Protein AF-A0A815HD29-F1 (afdb_monomer)

Sequence (243 aa):
MIIMLKLYSTTEGRDPVNKIIGDSSLENKFDHNPNDVNEQFRIRTHLEYVENIIRNQSPLSLMKLNALNHLNEYWKRGQFPTHNHFQQQRLPRFIDHNGIHCAAGYMILKSPGFEYLPNKINARYEYSFIDQIANSTDNHLNKWMNMYEFNVNELSMIQPTYEFLNRRQSEKRDMSSKEQSQVKNNSLDEKEKLSQSTKVIQPPTISKPDRRQPEERDISSKEQFQVKNNSLDEEEKSSQSTK

Mean predicted aligned error: 16.13 Å

Radius of gyration: 30.01 Å; Cα contacts (8 Å, |Δi|>4): 227; chains: 1; bounding box: 52×96×73 Å

Structure (mmCIF, N/CA/C/O backbone):
data_AF-A0A815HD29-F1
#
_entry.id   AF-A0A815HD29-F1
#
loop_
_atom_site.group_PDB
_atom_site.id
_atom_site.type_symbol
_atom_site.label_atom_id
_atom_site.label_alt_id
_atom_site.label_comp_id
_atom_site.label_asym_id
_atom_site.label_entity_id
_atom_site.label_seq_id
_atom_site.pdbx_PDB_ins_code
_atom_site.Cartn_x
_atom_site.Cartn_y
_atom_site.Cartn_z
_atom_site.occupancy
_atom_site.B_iso_or_equiv
_atom_site.auth_seq_id
_atom_site.auth_comp_id
_atom_site.auth_asym_id
_atom_site.auth_atom_id
_atom_site.pdbx_PDB_model_num
ATOM 1 N N . MET A 1 1 ? 18.339 -26.308 21.489 1.00 41.44 1 MET A N 1
ATOM 2 C CA . MET A 1 1 ? 17.550 -25.725 20.384 1.00 41.44 1 MET A CA 1
ATOM 3 C C . MET A 1 1 ? 18.478 -24.793 19.616 1.00 41.44 1 MET A C 1
ATOM 5 O O . MET A 1 1 ? 18.788 -23.719 20.109 1.00 41.44 1 MET A O 1
ATOM 9 N N . ILE A 1 2 ? 19.066 -25.271 18.517 1.00 32.50 2 ILE A N 1
ATOM 10 C CA . ILE A 1 2 ? 20.094 -24.539 17.763 1.00 32.50 2 ILE A CA 1
ATOM 11 C C . ILE A 1 2 ? 19.378 -23.556 16.836 1.00 32.50 2 ILE A C 1
ATOM 13 O O . ILE A 1 2 ? 18.645 -23.973 15.943 1.00 32.50 2 ILE A O 1
ATOM 17 N N . ILE A 1 3 ? 19.570 -22.259 17.071 1.00 38.38 3 ILE A N 1
ATOM 18 C CA . ILE A 1 3 ? 19.127 -21.201 16.162 1.00 38.38 3 ILE A CA 1
ATOM 19 C C . ILE A 1 3 ? 20.043 -21.268 14.936 1.00 38.38 3 ILE A C 1
ATOM 21 O O . ILE A 1 3 ? 21.196 -20.845 14.981 1.00 38.38 3 ILE A O 1
ATOM 25 N N . MET A 1 4 ? 19.544 -21.863 13.852 1.00 36.88 4 MET A N 1
ATOM 26 C CA . MET A 1 4 ? 20.199 -21.862 12.545 1.00 36.88 4 MET A CA 1
ATOM 27 C C . MET A 1 4 ? 20.102 -20.463 11.933 1.00 36.88 4 MET A C 1
ATOM 29 O O . MET A 1 4 ? 19.166 -20.156 11.196 1.00 36.88 4 MET A O 1
ATOM 33 N N . LEU A 1 5 ? 21.089 -19.616 12.237 1.00 39.44 5 LEU A N 1
ATOM 34 C CA . LEU A 1 5 ? 21.409 -18.430 11.445 1.00 39.44 5 LEU A CA 1
ATOM 35 C C . LEU A 1 5 ? 21.743 -18.881 10.014 1.00 39.44 5 LEU A C 1
ATOM 37 O O . LEU A 1 5 ? 22.891 -19.183 9.693 1.00 39.44 5 LEU A O 1
ATOM 41 N N . LYS A 1 6 ? 20.724 -18.956 9.150 1.00 39.88 6 LYS A N 1
ATOM 42 C CA . LYS A 1 6 ? 20.919 -19.022 7.701 1.00 39.88 6 LYS A CA 1
ATOM 43 C C . LYS A 1 6 ? 21.567 -17.707 7.283 1.00 39.88 6 LYS A C 1
ATOM 45 O O . LYS A 1 6 ? 20.927 -16.660 7.257 1.00 39.88 6 LYS A O 1
ATOM 50 N N . LEU A 1 7 ? 22.863 -17.777 7.004 1.00 33.97 7 LEU A N 1
ATOM 51 C CA . LEU A 1 7 ? 23.590 -16.754 6.271 1.00 33.97 7 LEU A CA 1
ATOM 52 C C . LEU A 1 7 ? 22.927 -16.650 4.894 1.00 33.97 7 LEU A C 1
ATOM 54 O O . LEU A 1 7 ? 23.068 -17.552 4.068 1.00 33.97 7 LEU A O 1
ATOM 58 N N . TYR A 1 8 ? 22.153 -15.590 4.669 1.00 40.50 8 TYR A N 1
ATOM 59 C CA . TYR A 1 8 ? 21.646 -15.279 3.341 1.00 40.50 8 TYR A CA 1
ATOM 60 C C . TYR A 1 8 ? 22.845 -14.911 2.472 1.00 40.50 8 TYR A C 1
ATOM 62 O O . TYR A 1 8 ? 23.438 -13.842 2.607 1.00 40.50 8 TYR A O 1
ATOM 70 N N . SER A 1 9 ? 23.232 -15.845 1.609 1.00 32.22 9 SER A N 1
ATOM 71 C CA . SER A 1 9 ? 24.021 -15.541 0.428 1.00 32.22 9 SER A CA 1
ATOM 72 C C . SER A 1 9 ? 23.274 -14.454 -0.343 1.00 32.22 9 SER A C 1
ATOM 74 O O . SER A 1 9 ? 22.143 -14.662 -0.776 1.00 32.22 9 SER A O 1
ATOM 76 N N . THR A 1 10 ? 23.891 -13.284 -0.494 1.00 39.06 10 THR A N 1
ATOM 77 C CA . THR A 1 10 ? 23.518 -12.310 -1.520 1.00 39.06 10 THR A CA 1
ATOM 78 C C . THR A 1 10 ? 23.849 -12.930 -2.874 1.00 39.06 10 THR A C 1
ATOM 80 O O . THR A 1 10 ? 24.904 -12.674 -3.452 1.00 39.06 10 THR A O 1
ATOM 83 N N . THR A 1 11 ? 22.996 -13.828 -3.353 1.00 40.91 11 THR A N 1
ATOM 84 C CA . THR A 1 11 ? 22.982 -14.203 -4.764 1.00 40.91 11 THR A CA 1
ATOM 85 C C . THR A 1 11 ? 22.630 -12.957 -5.565 1.00 40.91 11 THR A C 1
ATOM 87 O O . THR A 1 11 ? 21.752 -12.213 -5.133 1.00 40.91 11 THR A O 1
ATOM 90 N N . GLU A 1 12 ? 23.290 -12.729 -6.702 1.00 46.84 12 GLU A N 1
ATOM 91 C CA . GLU A 1 12 ? 22.890 -11.741 -7.711 1.00 46.84 12 GLU A CA 1
ATOM 92 C C . GLU A 1 12 ? 21.386 -11.871 -8.010 1.00 46.84 12 GLU A C 1
ATOM 94 O O . GLU A 1 12 ? 20.948 -12.734 -8.770 1.00 46.84 12 GLU A O 1
ATOM 99 N N . GLY A 1 13 ? 20.575 -11.075 -7.322 1.00 59.44 13 GLY A N 1
ATOM 100 C CA . GLY A 1 13 ? 19.151 -11.314 -7.163 1.00 59.44 13 GLY A CA 1
ATOM 101 C C . GLY A 1 13 ? 18.407 -9.997 -7.215 1.00 59.44 13 GLY A C 1
ATOM 102 O O . GLY A 1 13 ? 18.861 -8.988 -6.679 1.00 59.44 13 GLY A O 1
ATOM 103 N N . ARG A 1 14 ? 17.282 -10.007 -7.923 1.00 75.00 14 ARG A N 1
ATOM 104 C CA . ARG A 1 14 ? 16.363 -8.882 -8.048 1.00 75.00 14 ARG A CA 1
ATOM 105 C C . ARG A 1 14 ? 15.981 -8.349 -6.666 1.00 75.00 14 ARG A C 1
ATOM 107 O O . ARG A 1 14 ? 15.657 -9.133 -5.779 1.00 75.00 14 ARG A O 1
ATOM 114 N N . ASP A 1 15 ? 15.987 -7.025 -6.508 1.00 84.88 15 ASP A N 1
ATOM 115 C CA . ASP A 1 15 ? 15.608 -6.367 -5.255 1.00 84.88 15 ASP A CA 1
ATOM 116 C C . ASP A 1 15 ? 14.248 -6.893 -4.733 1.00 84.88 15 ASP A C 1
ATOM 118 O O . ASP A 1 15 ? 13.327 -7.154 -5.531 1.00 84.88 15 ASP A O 1
ATOM 122 N N . PRO A 1 16 ? 14.078 -7.016 -3.405 1.00 89.81 16 PRO A N 1
ATOM 123 C CA . PRO A 1 16 ? 12.858 -7.553 -2.819 1.00 89.81 16 PRO A CA 1
ATOM 124 C C . PRO A 1 16 ? 11.649 -6.639 -3.038 1.00 89.81 16 PRO A C 1
ATOM 126 O O . PRO A 1 16 ? 11.765 -5.410 -3.066 1.00 89.81 16 PRO A O 1
ATOM 129 N N . VAL A 1 17 ? 10.455 -7.236 -3.121 1.00 92.56 17 VAL A N 1
ATOM 130 C CA . VAL A 1 17 ? 9.194 -6.489 -3.282 1.00 92.56 17 VAL A CA 1
ATOM 131 C C . VAL A 1 17 ? 8.855 -5.600 -2.079 1.00 92.56 17 VAL A C 1
ATOM 133 O O . VAL A 1 17 ? 8.160 -4.596 -2.234 1.00 92.56 17 VAL A O 1
ATOM 136 N N . ASN A 1 18 ? 9.348 -5.929 -0.883 1.00 95.00 18 ASN A N 1
ATOM 137 C CA . ASN A 1 18 ? 9.080 -5.191 0.348 1.00 95.00 18 ASN A CA 1
ATOM 138 C C . ASN A 1 18 ? 10.318 -5.105 1.257 1.00 95.00 18 ASN A C 1
ATOM 140 O O . ASN A 1 18 ? 11.097 -6.048 1.359 1.00 95.00 18 ASN A O 1
ATOM 144 N N . LYS A 1 19 ? 10.467 -3.978 1.966 1.00 93.06 19 LYS A N 1
ATOM 145 C CA . LYS A 1 19 ? 11.606 -3.700 2.863 1.00 93.06 19 LYS A CA 1
ATOM 146 C C . LYS A 1 19 ? 11.600 -4.539 4.149 1.00 93.06 19 LYS A C 1
ATOM 148 O O . LYS A 1 19 ? 12.662 -4.773 4.713 1.00 93.06 19 LYS A O 1
ATOM 153 N N . ILE A 1 20 ? 10.426 -4.944 4.639 1.00 93.12 20 ILE A N 1
ATOM 154 C CA . ILE A 1 20 ? 10.267 -5.600 5.946 1.00 93.12 20 ILE A CA 1
ATOM 155 C C . ILE A 1 20 ? 10.351 -7.120 5.819 1.00 93.12 20 ILE A C 1
ATOM 157 O O . ILE A 1 20 ? 11.104 -7.750 6.553 1.00 93.12 20 ILE A O 1
ATOM 161 N N . ILE A 1 21 ? 9.585 -7.707 4.895 1.00 91.81 21 ILE A N 1
ATOM 162 C CA . ILE A 1 21 ? 9.475 -9.170 4.754 1.00 91.81 21 ILE A CA 1
ATOM 163 C C . ILE A 1 21 ? 10.111 -9.719 3.472 1.00 91.81 21 ILE A C 1
ATOM 165 O O . ILE A 1 21 ? 9.978 -10.909 3.180 1.00 91.81 21 ILE A O 1
ATOM 169 N N . GLY A 1 22 ? 10.806 -8.880 2.703 1.00 90.19 22 GLY A N 1
ATOM 170 C CA . GLY A 1 22 ? 11.485 -9.313 1.487 1.00 90.19 22 GLY A CA 1
ATOM 171 C C . GLY A 1 22 ? 10.510 -9.892 0.457 1.00 90.19 22 GLY A C 1
ATOM 172 O O . GLY A 1 22 ? 9.438 -9.332 0.231 1.00 90.19 22 GLY A O 1
ATOM 173 N N . ASP A 1 23 ? 10.874 -11.044 -0.114 1.00 88.88 23 ASP A N 1
ATOM 174 C CA . ASP A 1 23 ? 10.044 -11.863 -1.011 1.00 88.88 23 ASP A CA 1
ATOM 175 C C . ASP A 1 23 ? 9.441 -13.102 -0.315 1.00 88.88 23 ASP A C 1
ATOM 177 O O . ASP A 1 23 ? 8.991 -14.032 -0.985 1.00 88.88 23 ASP A O 1
ATOM 181 N N . SER A 1 24 ? 9.366 -13.113 1.025 1.00 85.62 24 SER A N 1
ATOM 182 C CA . SER A 1 24 ? 8.867 -14.267 1.804 1.00 85.62 24 SER A CA 1
ATOM 183 C C . SER A 1 24 ? 7.502 -14.781 1.323 1.00 85.62 24 SER A C 1
ATOM 185 O O . SER A 1 24 ? 7.178 -15.955 1.481 1.00 85.62 24 SER A O 1
ATOM 187 N N . SER A 1 25 ? 6.672 -13.915 0.739 1.00 83.88 25 SER A N 1
ATOM 188 C CA . SER A 1 25 ? 5.367 -14.283 0.183 1.00 83.88 25 SER A CA 1
ATOM 189 C C . SER A 1 25 ? 5.453 -15.260 -0.998 1.00 83.88 25 SER A C 1
ATOM 191 O O . SER A 1 25 ? 4.585 -16.122 -1.123 1.00 83.88 25 SER A O 1
ATOM 193 N N . LEU A 1 26 ? 6.482 -15.155 -1.845 1.00 82.19 26 LEU A N 1
ATOM 194 C CA . LEU A 1 26 ? 6.705 -16.043 -2.993 1.00 82.19 26 LEU A CA 1
ATOM 195 C C . LEU A 1 26 ? 7.304 -17.376 -2.558 1.00 82.19 26 LEU A C 1
ATOM 197 O O . LEU A 1 26 ? 6.815 -18.425 -2.977 1.00 82.19 26 LEU A O 1
ATOM 201 N N . GLU A 1 27 ? 8.302 -17.323 -1.676 1.00 76.12 27 GLU A N 1
ATOM 202 C CA . GLU A 1 27 ? 8.971 -18.508 -1.132 1.00 76.12 27 GLU A CA 1
ATOM 203 C C . GLU A 1 27 ? 7.968 -19.414 -0.408 1.00 76.12 27 GLU A C 1
ATOM 205 O O . GLU A 1 27 ? 7.897 -20.609 -0.679 1.00 76.12 27 GLU A O 1
ATOM 210 N N . ASN A 1 28 ? 7.113 -18.835 0.441 1.00 74.69 28 ASN A N 1
ATOM 211 C CA . ASN A 1 28 ? 6.143 -19.609 1.215 1.00 74.69 28 ASN A CA 1
ATOM 212 C C . ASN A 1 28 ? 4.962 -20.143 0.387 1.00 74.69 28 ASN A C 1
ATOM 214 O O . ASN A 1 28 ? 4.362 -21.141 0.782 1.00 74.69 28 ASN A O 1
ATOM 218 N N . LYS A 1 29 ? 4.577 -19.483 -0.718 1.00 73.00 29 LYS A N 1
ATOM 219 C CA . LYS A 1 29 ? 3.395 -19.887 -1.507 1.00 73.00 29 LYS A CA 1
ATOM 220 C C . LYS A 1 29 ? 3.710 -20.789 -2.695 1.00 73.00 29 LYS A C 1
ATOM 222 O O . LYS A 1 29 ? 2.869 -21.616 -3.037 1.00 73.00 29 LYS A O 1
ATOM 227 N N . PHE A 1 30 ? 4.849 -20.602 -3.357 1.00 69.50 30 PHE A N 1
ATOM 228 C CA . PHE A 1 30 ? 5.085 -21.215 -4.666 1.00 69.50 30 PHE A CA 1
ATOM 229 C C . PHE A 1 30 ? 6.442 -21.906 -4.818 1.00 69.50 30 PHE A C 1
ATOM 231 O O . PHE A 1 30 ? 6.651 -22.528 -5.854 1.00 69.50 30 PHE A O 1
ATOM 238 N N . ASP A 1 31 ? 7.355 -21.793 -3.843 1.00 69.19 31 ASP A N 1
ATOM 239 C CA . ASP A 1 31 ? 8.753 -22.250 -3.979 1.00 69.19 31 ASP A CA 1
ATOM 240 C C . ASP A 1 31 ? 9.413 -21.745 -5.287 1.00 69.19 31 ASP A C 1
ATOM 242 O O . ASP A 1 31 ? 10.266 -22.385 -5.896 1.00 69.19 31 ASP A O 1
ATOM 246 N N . HIS A 1 32 ? 8.955 -20.586 -5.777 1.00 67.75 32 HIS A N 1
ATOM 247 C CA . HIS A 1 32 ? 9.443 -19.966 -7.003 1.00 67.75 32 HIS A CA 1
ATOM 248 C C . HIS A 1 32 ? 10.551 -18.968 -6.684 1.00 67.75 32 HIS A C 1
ATOM 250 O O . HIS A 1 32 ? 10.445 -18.185 -5.738 1.00 67.75 32 HIS A O 1
ATOM 256 N N . ASN A 1 33 ? 11.563 -18.913 -7.551 1.00 71.06 33 ASN A N 1
ATOM 257 C CA . ASN A 1 33 ? 12.555 -17.849 -7.514 1.00 71.06 33 ASN A CA 1
ATOM 258 C C . ASN A 1 33 ? 11.901 -16.512 -7.945 1.00 71.06 33 ASN A C 1
ATOM 260 O O . ASN A 1 33 ? 11.275 -16.459 -9.009 1.00 71.06 33 ASN A O 1
ATOM 264 N N . PRO A 1 34 ? 12.052 -15.408 -7.186 1.00 70.56 34 PRO A N 1
ATOM 265 C CA . PRO A 1 34 ? 11.523 -14.087 -7.559 1.00 70.56 34 PRO A CA 1
ATOM 266 C C . PRO A 1 34 ? 11.984 -13.563 -8.932 1.00 70.56 34 PRO A C 1
ATOM 268 O O . PRO A 1 34 ? 11.335 -12.687 -9.517 1.00 70.56 34 PRO A O 1
ATOM 271 N N . ASN A 1 35 ? 13.090 -14.093 -9.462 1.00 71.69 35 ASN A N 1
ATOM 272 C CA . ASN A 1 35 ? 13.600 -13.770 -10.794 1.00 71.69 35 ASN A CA 1
ATOM 273 C C . ASN A 1 35 ? 12.773 -14.389 -11.936 1.00 71.69 35 ASN A C 1
ATOM 275 O O . ASN A 1 35 ? 12.792 -13.854 -13.044 1.00 71.69 35 ASN A O 1
ATOM 279 N N . ASP A 1 36 ? 12.017 -15.456 -11.666 1.00 77.88 36 ASP A N 1
ATOM 280 C CA . ASP A 1 36 ? 11.302 -16.239 -12.686 1.00 77.88 36 ASP A CA 1
ATOM 281 C C . ASP A 1 36 ? 9.855 -15.768 -12.900 1.00 77.88 36 ASP A C 1
ATOM 283 O O . ASP A 1 36 ? 9.140 -16.266 -13.770 1.00 77.88 36 ASP A O 1
ATOM 287 N N . VAL A 1 37 ? 9.397 -14.795 -12.109 1.00 82.81 37 VAL A N 1
ATOM 288 C CA . VAL A 1 37 ? 8.022 -14.287 -12.143 1.00 82.81 37 VAL A CA 1
ATOM 289 C C . VAL A 1 37 ? 7.968 -12.805 -12.504 1.00 82.81 37 VAL A C 1
ATOM 291 O O . VAL A 1 37 ? 8.815 -11.995 -12.116 1.00 82.81 37 VAL A O 1
ATOM 294 N N . ASN A 1 38 ? 6.928 -12.414 -13.243 1.00 87.25 38 ASN A N 1
ATOM 295 C CA . ASN A 1 38 ? 6.741 -11.012 -13.603 1.00 87.25 38 ASN A CA 1
ATOM 296 C C . ASN A 1 38 ? 6.395 -10.145 -12.376 1.00 87.25 38 ASN A C 1
ATOM 298 O O . ASN A 1 38 ? 5.914 -10.618 -11.346 1.00 87.25 38 ASN A O 1
ATOM 302 N N . GLU A 1 39 ? 6.640 -8.844 -12.502 1.00 86.31 39 GLU A N 1
ATOM 303 C CA . GLU A 1 39 ? 6.478 -7.873 -11.417 1.00 86.31 39 GLU A CA 1
ATOM 304 C C . GLU A 1 39 ? 5.053 -7.800 -10.854 1.00 86.31 39 GLU A C 1
ATOM 306 O O . GLU A 1 39 ? 4.854 -7.737 -9.642 1.00 86.31 39 GLU A O 1
ATOM 311 N N . GLN A 1 40 ? 4.057 -7.844 -11.739 1.00 91.31 40 GLN A N 1
ATOM 312 C CA . GLN A 1 40 ? 2.647 -7.795 -11.361 1.00 91.31 40 GLN A CA 1
ATOM 313 C C . GLN A 1 40 ? 2.267 -8.985 -10.477 1.00 91.31 40 GLN A C 1
ATOM 315 O O . GLN A 1 40 ? 1.552 -8.824 -9.487 1.00 91.31 40 GLN A O 1
ATOM 320 N N . PHE A 1 41 ? 2.777 -10.172 -10.809 1.00 91.19 41 PHE A N 1
ATOM 321 C CA . PHE A 1 41 ? 2.578 -11.373 -10.012 1.00 91.19 41 PHE A CA 1
ATOM 322 C C . PHE A 1 41 ? 3.219 -11.226 -8.631 1.00 91.19 41 PHE A C 1
ATOM 324 O O . PHE A 1 41 ? 2.528 -11.421 -7.636 1.00 91.19 41 PHE A O 1
ATOM 331 N N . ARG A 1 42 ? 4.482 -10.777 -8.551 1.00 92.12 42 ARG A N 1
ATOM 332 C CA . ARG A 1 42 ? 5.180 -10.568 -7.265 1.00 92.12 42 ARG A CA 1
ATOM 333 C C . ARG A 1 42 ? 4.408 -9.645 -6.329 1.00 92.12 42 ARG A C 1
ATOM 335 O O . ARG A 1 42 ? 4.148 -10.010 -5.186 1.00 92.12 42 ARG A O 1
ATOM 342 N N . ILE A 1 43 ? 4.007 -8.469 -6.818 1.00 95.12 43 ILE A N 1
ATOM 343 C CA . ILE A 1 43 ? 3.289 -7.480 -6.002 1.00 95.12 43 ILE A CA 1
ATOM 344 C C . ILE A 1 43 ? 1.928 -8.028 -5.567 1.00 95.12 43 ILE A C 1
ATOM 346 O O . ILE A 1 43 ? 1.567 -7.905 -4.397 1.00 95.12 43 ILE A O 1
ATOM 350 N N . ARG A 1 44 ? 1.175 -8.665 -6.475 1.00 96.62 44 ARG A N 1
ATOM 351 C CA . ARG A 1 44 ? -0.126 -9.257 -6.136 1.00 96.62 44 ARG A CA 1
ATOM 352 C C . ARG A 1 44 ? 0.018 -10.331 -5.056 1.00 96.62 44 ARG A C 1
ATOM 354 O O . ARG A 1 44 ? -0.692 -10.267 -4.056 1.00 96.62 44 ARG A O 1
ATOM 361 N N . THR A 1 45 ? 0.932 -11.283 -5.246 1.00 95.19 45 THR A N 1
ATOM 362 C CA . THR A 1 45 ? 1.184 -12.374 -4.295 1.00 95.19 45 THR A CA 1
ATOM 363 C C . THR A 1 45 ? 1.595 -11.837 -2.929 1.00 95.19 45 THR A C 1
ATOM 365 O O . THR A 1 45 ? 1.098 -12.314 -1.907 1.00 95.19 45 THR A O 1
ATOM 368 N N . HIS A 1 46 ? 2.452 -10.814 -2.912 1.00 96.31 46 HIS A N 1
ATOM 369 C CA . HIS A 1 46 ? 2.872 -10.134 -1.692 1.00 96.31 46 HIS A CA 1
ATOM 370 C C . HIS A 1 46 ? 1.706 -9.498 -0.940 1.00 96.31 46 HIS A C 1
ATOM 372 O O . HIS A 1 46 ? 1.519 -9.767 0.244 1.00 96.31 46 HIS A O 1
ATOM 378 N N . LEU A 1 47 ? 0.894 -8.688 -1.619 1.00 98.44 47 LEU A N 1
ATOM 379 C CA . LEU A 1 47 ? -0.215 -7.978 -0.981 1.00 98.44 47 LEU A CA 1
ATOM 380 C C . LEU A 1 47 ? -1.292 -8.930 -0.457 1.00 98.44 47 LEU A C 1
ATOM 382 O O . LEU A 1 47 ? -1.786 -8.732 0.649 1.00 98.44 47 LEU A O 1
ATOM 386 N N . GLU A 1 48 ? -1.609 -9.982 -1.210 1.00 98.06 48 GLU A N 1
ATOM 387 C CA . GLU A 1 48 ? -2.519 -11.038 -0.761 1.00 98.06 48 GLU A CA 1
ATOM 388 C C . GLU A 1 48 ? -1.974 -11.752 0.491 1.00 98.06 48 GLU A C 1
ATOM 390 O O . GLU A 1 48 ? -2.710 -12.025 1.438 1.00 98.06 48 GLU A O 1
ATOM 395 N N . TYR A 1 49 ? -0.671 -12.051 0.516 1.00 97.06 49 TYR A N 1
ATOM 396 C CA . TYR A 1 49 ? -0.022 -12.694 1.659 1.00 97.06 49 TYR A CA 1
ATOM 397 C C . TYR A 1 49 ? -0.063 -11.813 2.917 1.00 97.06 49 TYR A C 1
ATOM 399 O O . TYR A 1 49 ? -0.465 -12.282 3.982 1.00 97.06 49 TYR A O 1
ATOM 407 N N . VAL A 1 50 ? 0.294 -10.532 2.792 1.00 97.88 50 VAL A N 1
ATOM 408 C CA . VAL A 1 50 ? 0.259 -9.577 3.910 1.00 97.88 50 VAL A CA 1
ATOM 409 C C . VAL A 1 50 ? -1.169 -9.338 4.400 1.00 97.88 50 VAL A C 1
ATOM 411 O O . VAL A 1 50 ? -1.394 -9.316 5.609 1.00 97.88 50 VAL A O 1
ATOM 414 N N . GLU A 1 51 ? -2.148 -9.216 3.497 1.00 98.44 51 GLU A N 1
ATOM 415 C CA . GLU A 1 51 ? -3.562 -9.124 3.878 1.00 98.44 51 GLU A CA 1
ATOM 416 C C . GLU A 1 51 ? -3.969 -10.323 4.744 1.00 98.44 51 GLU A C 1
ATOM 418 O O . GLU A 1 51 ? -4.577 -10.137 5.798 1.00 98.44 51 GLU A O 1
ATOM 423 N N . ASN A 1 52 ? -3.604 -11.544 4.339 1.00 97.12 52 ASN A N 1
ATOM 424 C CA . ASN A 1 52 ? -3.928 -12.750 5.095 1.00 97.12 52 ASN A CA 1
ATOM 425 C C . ASN A 1 52 ? -3.258 -12.771 6.479 1.00 97.12 52 ASN A C 1
ATOM 427 O O . ASN A 1 52 ? -3.898 -13.158 7.454 1.00 97.12 52 ASN A O 1
ATOM 431 N N . ILE A 1 53 ? -2.002 -12.323 6.600 1.00 96.31 53 ILE A N 1
ATOM 432 C CA . ILE A 1 53 ? -1.341 -12.191 7.911 1.00 96.31 53 ILE A CA 1
ATOM 433 C C . ILE A 1 53 ? -2.173 -11.304 8.838 1.00 96.31 53 ILE A C 1
ATOM 435 O O . ILE A 1 53 ? -2.469 -11.707 9.959 1.00 96.31 53 ILE A O 1
ATOM 439 N N . ILE A 1 54 ? -2.573 -10.121 8.366 1.00 97.62 54 ILE A N 1
ATOM 440 C CA . ILE A 1 54 ? -3.282 -9.142 9.198 1.00 97.62 54 ILE A CA 1
ATOM 441 C C . ILE A 1 54 ? -4.701 -9.631 9.511 1.00 97.62 54 ILE A C 1
ATOM 443 O O . ILE A 1 54 ? -5.146 -9.523 10.648 1.00 97.62 54 ILE A O 1
ATOM 447 N N . ARG A 1 55 ? -5.407 -10.238 8.545 1.00 97.50 55 ARG A N 1
ATOM 448 C CA . ARG A 1 55 ? -6.754 -10.797 8.766 1.00 97.50 55 ARG A CA 1
ATOM 449 C C . ARG A 1 55 ? -6.799 -11.877 9.845 1.00 97.50 55 ARG A C 1
ATOM 451 O O . ARG A 1 55 ? -7.809 -12.004 10.530 1.00 97.50 55 ARG A O 1
ATOM 458 N N . ASN A 1 56 ? -5.711 -12.624 10.010 1.00 96.25 56 ASN A N 1
ATOM 459 C CA . ASN A 1 56 ? -5.608 -13.677 11.018 1.00 96.25 56 ASN A CA 1
ATOM 460 C C . ASN A 1 56 ? -5.224 -13.156 12.417 1.00 96.25 56 ASN A C 1
ATOM 462 O O . ASN A 1 56 ? -5.216 -13.929 13.373 1.00 96.25 56 ASN A O 1
ATOM 466 N N . GLN A 1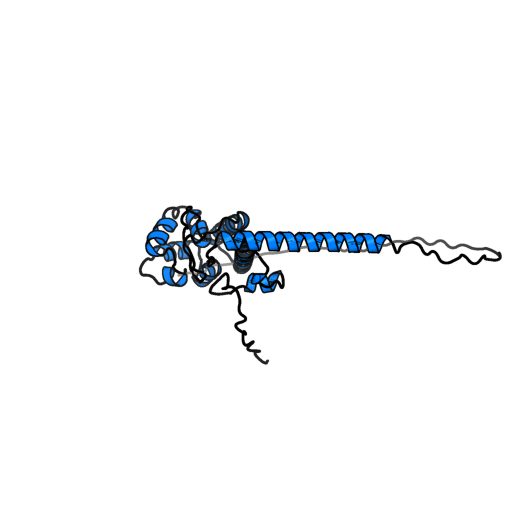 57 ? -4.955 -11.856 12.576 1.00 92.12 57 GLN A N 1
ATOM 467 C CA . GLN A 1 57 ? -4.723 -11.221 13.875 1.00 92.12 57 GLN A CA 1
ATOM 468 C C . GLN A 1 57 ? -6.065 -10.809 14.493 1.00 92.12 57 GLN A C 1
ATOM 470 O O . GLN A 1 57 ? -6.491 -9.665 14.390 1.00 92.12 57 GLN A O 1
ATOM 475 N N . SER A 1 58 ? -6.778 -11.762 15.095 1.00 81.94 58 SER A N 1
ATOM 476 C CA . SER A 1 58 ? -8.049 -11.477 15.773 1.00 81.94 58 SER A CA 1
ATOM 477 C C . SER A 1 58 ? -7.851 -10.944 17.201 1.00 81.94 58 SER A C 1
ATOM 479 O O . SER A 1 58 ? -6.934 -11.398 17.888 1.00 81.94 58 SER A O 1
ATOM 481 N N . PRO A 1 59 ? -8.749 -10.064 17.691 1.00 90.31 59 PRO A N 1
ATOM 482 C CA . PRO A 1 59 ? -9.875 -9.454 16.973 1.00 90.31 59 PRO A CA 1
ATOM 483 C C . PRO A 1 59 ? -9.463 -8.232 16.124 1.00 90.31 59 PRO A C 1
ATOM 485 O O . PRO A 1 59 ? -8.547 -7.498 16.483 1.00 90.31 59 PRO A O 1
ATOM 488 N N . LEU A 1 60 ? -10.193 -7.981 15.029 1.00 95.69 60 LEU A N 1
ATOM 489 C CA . LEU A 1 60 ? -10.051 -6.785 14.185 1.00 95.69 60 LEU A CA 1
ATOM 490 C C . LEU A 1 60 ? -11.277 -5.882 14.327 1.00 95.69 60 LEU A C 1
ATOM 492 O O . LEU A 1 60 ? -12.406 -6.376 14.348 1.00 95.69 60 LEU A O 1
ATOM 496 N N . SER A 1 61 ? -11.080 -4.563 14.355 1.00 97.00 61 SER A N 1
ATOM 497 C CA . SER A 1 61 ? -12.199 -3.622 14.290 1.00 97.00 61 SER A CA 1
ATOM 498 C C . SER A 1 61 ? -12.839 -3.560 12.908 1.00 97.00 61 SER A C 1
ATOM 500 O O . SER A 1 61 ? -12.242 -3.903 11.883 1.00 97.00 61 SER A O 1
ATOM 502 N N . LEU A 1 62 ? -14.067 -3.039 12.877 1.00 97.31 62 LEU A N 1
ATOM 503 C CA . LEU A 1 62 ? -14.811 -2.807 11.643 1.00 97.31 62 LEU A CA 1
ATOM 504 C C . LEU A 1 62 ? -14.064 -1.868 10.682 1.00 97.31 62 LEU A C 1
ATOM 506 O O . LEU A 1 62 ? -14.050 -2.113 9.478 1.00 97.31 62 LEU A O 1
ATOM 510 N N . MET A 1 63 ? -13.413 -0.821 11.202 1.00 98.00 63 MET A N 1
ATOM 511 C CA . MET A 1 63 ? -12.656 0.126 10.375 1.00 98.00 63 MET A CA 1
ATOM 512 C C . MET A 1 63 ? -11.474 -0.562 9.695 1.00 98.00 63 MET A C 1
ATOM 514 O O . MET A 1 63 ? -11.317 -0.464 8.475 1.00 98.00 63 MET A O 1
ATOM 518 N N . LYS A 1 64 ? -10.693 -1.333 10.458 1.00 98.38 64 LYS A N 1
ATOM 519 C CA . LYS A 1 64 ? -9.570 -2.099 9.917 1.00 98.38 64 LYS A CA 1
ATOM 520 C C . LYS A 1 64 ? -10.026 -3.130 8.890 1.00 98.38 64 LYS A C 1
ATOM 522 O O . LYS A 1 64 ? -9.433 -3.238 7.818 1.00 98.38 64 LYS A O 1
ATOM 527 N N . LEU A 1 65 ? -11.122 -3.839 9.172 1.00 98.25 65 LEU A N 1
ATOM 528 C CA . LEU A 1 65 ? -11.708 -4.810 8.250 1.00 98.25 65 LEU A CA 1
ATOM 529 C C . LEU A 1 65 ? -12.137 -4.161 6.924 1.00 98.25 65 LEU A C 1
ATOM 531 O O . LEU A 1 65 ? -11.857 -4.709 5.858 1.00 98.25 65 LEU A O 1
ATOM 535 N N . ASN A 1 66 ? -12.756 -2.979 6.977 1.00 98.25 66 ASN A N 1
ATOM 536 C CA . ASN A 1 66 ? -13.150 -2.228 5.785 1.00 98.25 66 ASN A CA 1
ATOM 537 C C . ASN A 1 66 ? -11.937 -1.804 4.947 1.00 98.25 66 ASN A C 1
ATOM 539 O O . ASN A 1 66 ? -11.923 -2.012 3.734 1.00 98.25 66 ASN A O 1
ATOM 543 N N . ALA A 1 67 ? -10.881 -1.290 5.580 1.00 98.62 67 ALA A N 1
ATOM 544 C CA . ALA A 1 67 ? -9.644 -0.963 4.873 1.00 98.62 67 ALA A CA 1
ATOM 545 C C . ALA A 1 67 ? -8.990 -2.201 4.235 1.00 98.62 67 ALA A C 1
ATOM 547 O O . ALA A 1 67 ? -8.553 -2.140 3.086 1.00 98.62 67 ALA A O 1
ATOM 548 N N . LEU A 1 68 ? -8.989 -3.349 4.922 1.00 98.69 68 LEU A N 1
ATOM 549 C CA . LEU A 1 68 ? -8.503 -4.611 4.354 1.00 98.69 68 LEU A CA 1
ATOM 550 C C . LEU A 1 68 ? -9.367 -5.096 3.180 1.00 98.69 68 LEU A C 1
ATOM 552 O O . LEU A 1 68 ? -8.841 -5.709 2.255 1.00 98.69 68 LEU A O 1
ATOM 556 N N . ASN A 1 69 ? -10.670 -4.798 3.152 1.00 98.75 69 ASN A N 1
ATOM 557 C CA . ASN A 1 69 ? -11.508 -5.072 1.979 1.00 98.75 69 ASN A CA 1
ATOM 558 C C . ASN A 1 69 ? -11.091 -4.206 0.780 1.00 98.75 69 ASN A C 1
ATOM 560 O O . ASN A 1 69 ? -10.998 -4.711 -0.336 1.00 98.75 69 ASN A O 1
ATOM 564 N N . HIS A 1 70 ? -10.736 -2.938 1.000 1.00 98.75 70 HIS A N 1
ATOM 565 C CA . HIS A 1 70 ? -10.161 -2.105 -0.061 1.00 98.75 70 HIS A CA 1
ATOM 566 C C . HIS A 1 70 ? -8.786 -2.605 -0.519 1.00 98.75 70 HIS A C 1
ATOM 568 O O . HIS A 1 70 ? -8.490 -2.556 -1.714 1.00 98.75 70 HIS A O 1
ATOM 574 N N . LEU A 1 71 ? -7.961 -3.135 0.391 1.00 98.81 71 LEU A N 1
ATOM 575 C CA . LEU A 1 71 ? -6.712 -3.805 0.022 1.00 98.81 71 LEU A CA 1
ATOM 576 C C . LEU A 1 71 ? -6.975 -5.035 -0.860 1.00 98.81 71 LEU A C 1
ATOM 578 O O . LEU A 1 71 ? -6.303 -5.204 -1.878 1.00 98.81 71 LEU A O 1
ATOM 582 N N . ASN A 1 72 ? -7.984 -5.838 -0.507 1.00 98.81 72 ASN A N 1
ATOM 583 C CA . ASN A 1 72 ? -8.425 -6.998 -1.279 1.00 98.81 72 ASN A CA 1
ATOM 584 C C . ASN A 1 72 ? -8.787 -6.628 -2.720 1.00 98.81 72 ASN A C 1
ATOM 586 O O . ASN A 1 72 ? -8.287 -7.216 -3.680 1.00 98.81 72 ASN A O 1
ATOM 590 N N . GLU A 1 73 ? -9.634 -5.611 -2.873 1.00 98.69 73 GLU A N 1
ATOM 591 C CA . GLU A 1 73 ? -10.009 -5.068 -4.177 1.00 98.69 73 GLU A CA 1
ATOM 592 C C . GLU A 1 73 ? -8.787 -4.571 -4.953 1.00 98.69 73 GLU A C 1
ATOM 594 O O . GLU A 1 73 ? -8.651 -4.850 -6.144 1.00 98.69 73 GLU A O 1
ATOM 599 N N . TYR A 1 74 ? -7.885 -3.848 -4.287 1.00 98.75 74 TYR A N 1
ATOM 600 C CA . TYR A 1 74 ? -6.707 -3.251 -4.906 1.00 98.75 74 TYR A CA 1
ATOM 601 C C . TYR A 1 74 ? -5.801 -4.296 -5.563 1.00 98.75 74 TYR A C 1
ATOM 603 O O . T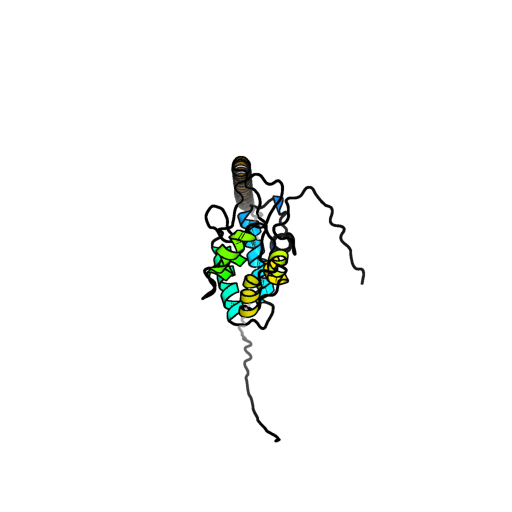YR A 1 74 ? -5.532 -4.214 -6.767 1.00 98.75 74 TYR A O 1
ATOM 611 N N . TRP A 1 75 ? -5.364 -5.319 -4.819 1.00 98.44 75 TRP A N 1
ATOM 612 C CA . TRP A 1 75 ? -4.484 -6.330 -5.409 1.00 98.44 75 TRP A CA 1
ATOM 613 C C . TRP A 1 75 ? -5.228 -7.234 -6.394 1.00 98.44 75 TRP A C 1
ATOM 615 O O . TRP A 1 75 ? -4.617 -7.719 -7.347 1.00 98.44 75 TRP A O 1
ATOM 625 N N . LYS A 1 76 ? -6.550 -7.415 -6.259 1.00 98.25 76 LYS A N 1
ATOM 626 C CA . LYS A 1 76 ? -7.369 -8.100 -7.275 1.00 98.25 76 LYS A CA 1
ATOM 627 C C . LYS A 1 76 ? -7.482 -7.311 -8.572 1.00 98.25 76 LYS A C 1
ATOM 629 O O . LYS A 1 76 ? -7.527 -7.938 -9.626 1.00 98.25 76 LYS A O 1
ATOM 634 N N . ARG A 1 77 ? -7.459 -5.977 -8.536 1.00 97.69 77 ARG A N 1
ATOM 635 C CA . ARG A 1 77 ? -7.426 -5.138 -9.746 1.00 97.69 77 ARG A CA 1
ATOM 636 C C . ARG A 1 77 ? -6.073 -5.181 -10.454 1.00 97.69 77 ARG A C 1
ATOM 638 O O . ARG A 1 77 ? -6.046 -5.107 -11.677 1.00 97.69 77 ARG A O 1
ATOM 645 N N . GLY A 1 78 ? -4.970 -5.338 -9.717 1.00 95.88 78 GLY A N 1
ATOM 646 C CA . GLY A 1 78 ? -3.629 -5.481 -10.302 1.00 95.88 78 GLY A CA 1
ATOM 647 C C . GLY A 1 78 ? -3.136 -4.227 -11.031 1.00 95.88 78 GLY A C 1
ATOM 648 O O . GLY A 1 78 ? -2.465 -4.327 -12.051 1.00 95.88 78 GLY A O 1
ATOM 649 N N . GLN A 1 79 ? -3.529 -3.045 -10.552 1.00 95.81 79 GLN A N 1
ATOM 650 C CA . GLN A 1 79 ? -3.052 -1.759 -11.061 1.00 95.81 79 GLN A CA 1
ATOM 651 C C . GLN A 1 79 ? -2.133 -1.157 -10.004 1.00 95.81 79 GLN A C 1
ATOM 653 O O . GLN A 1 79 ? -2.604 -0.685 -8.972 1.00 95.81 79 GLN A O 1
ATOM 658 N N . PHE A 1 80 ? -0.827 -1.228 -10.249 1.00 96.56 80 PHE A N 1
ATOM 659 C CA . PHE A 1 80 ? 0.201 -0.833 -9.291 1.00 96.56 80 PHE A CA 1
ATOM 660 C C . PHE A 1 80 ? 1.040 0.334 -9.826 1.00 96.56 80 PHE A C 1
ATOM 662 O O . PHE A 1 80 ? 1.223 0.420 -11.045 1.00 96.56 80 PHE A O 1
ATOM 669 N N . PRO A 1 81 ? 1.560 1.206 -8.941 1.00 95.44 81 PRO A N 1
ATOM 670 C CA . PRO A 1 81 ? 2.471 2.277 -9.315 1.00 95.44 81 PRO A CA 1
ATOM 671 C C . PRO A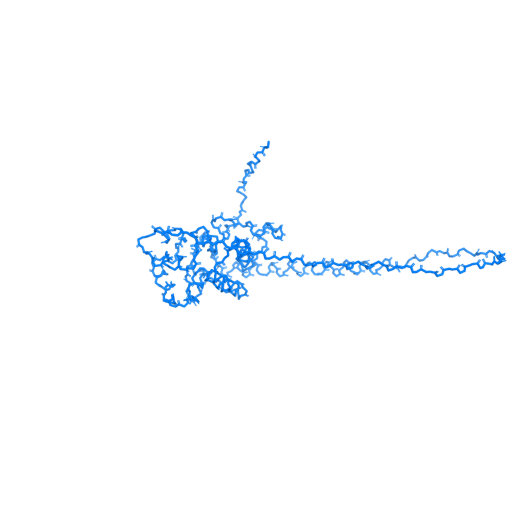 1 81 ? 3.657 1.801 -10.151 1.00 95.44 81 PRO A C 1
ATOM 673 O O . PRO A 1 81 ? 4.204 0.717 -9.945 1.00 95.44 81 PRO A O 1
ATOM 676 N N . THR A 1 82 ? 4.097 2.664 -11.061 1.00 91.62 82 THR A N 1
ATOM 677 C CA . THR A 1 82 ? 5.278 2.435 -11.900 1.00 91.62 82 THR A CA 1
ATOM 678 C C . THR A 1 82 ? 6.257 3.601 -11.817 1.00 91.62 82 THR A C 1
ATOM 680 O O . THR A 1 82 ? 5.866 4.746 -11.578 1.00 91.62 82 THR A O 1
ATOM 683 N N . HIS A 1 83 ? 7.545 3.341 -12.050 1.00 89.44 83 HIS A N 1
ATOM 684 C CA . HIS A 1 83 ? 8.563 4.387 -12.203 1.00 89.44 83 HIS A CA 1
ATOM 685 C C . HIS A 1 83 ? 8.779 4.721 -13.681 1.00 89.44 83 HIS A C 1
ATOM 687 O O . HIS A 1 83 ? 8.868 3.828 -14.519 1.00 89.44 83 HIS A O 1
ATOM 693 N N . ASN A 1 84 ? 8.876 6.013 -14.006 1.00 80.38 84 ASN A N 1
ATOM 694 C CA . ASN A 1 84 ? 9.085 6.518 -15.371 1.00 80.38 84 ASN A CA 1
ATOM 695 C C . ASN A 1 84 ? 10.530 6.966 -15.653 1.00 80.38 84 ASN A C 1
ATOM 697 O O . ASN A 1 84 ? 10.847 7.292 -16.794 1.00 80.38 84 ASN A O 1
ATOM 701 N N . HIS A 1 85 ? 11.410 6.943 -14.649 1.00 72.94 85 HIS A N 1
ATOM 702 C CA . HIS A 1 85 ? 12.825 7.294 -14.778 1.00 72.94 85 HIS A CA 1
ATOM 703 C C . HIS A 1 85 ? 13.702 6.125 -14.352 1.00 72.94 85 HIS A C 1
ATOM 705 O O . HIS A 1 85 ? 13.362 5.420 -13.402 1.00 72.94 85 HIS A O 1
ATOM 711 N N . PHE A 1 86 ? 14.828 5.939 -15.047 1.00 62.72 86 PHE A N 1
ATOM 712 C CA . PHE A 1 86 ? 15.754 4.851 -14.759 1.00 62.72 86 PHE A CA 1
ATOM 713 C C . PHE A 1 86 ? 16.291 4.986 -13.335 1.00 62.72 86 PHE A C 1
ATOM 715 O O . PHE A 1 86 ? 17.080 5.880 -13.034 1.00 62.72 86 PHE A O 1
ATOM 722 N N . GLN A 1 87 ? 15.859 4.074 -12.475 1.00 66.81 87 GLN A N 1
ATOM 723 C CA . GLN A 1 87 ? 16.426 3.861 -11.157 1.00 66.81 87 GLN A CA 1
ATOM 724 C C . GLN A 1 87 ? 17.009 2.455 -11.141 1.00 66.81 87 GLN A C 1
ATOM 726 O O . GLN A 1 87 ? 16.365 1.503 -11.578 1.00 66.81 87 GLN A O 1
ATOM 731 N N . GLN A 1 88 ? 18.249 2.340 -10.670 1.00 69.19 88 GLN A N 1
ATOM 732 C CA . GLN A 1 88 ? 18.933 1.049 -10.550 1.00 69.19 88 GLN A CA 1
ATOM 733 C C . GLN A 1 88 ? 18.352 0.178 -9.428 1.00 69.19 88 GLN A C 1
ATOM 735 O O . GLN A 1 88 ? 18.719 -0.984 -9.330 1.00 69.19 88 GLN A O 1
ATOM 740 N N . GLN A 1 89 ? 17.475 0.742 -8.594 1.00 79.56 89 GLN A N 1
ATOM 741 C CA . GLN A 1 89 ? 16.962 0.128 -7.375 1.00 79.56 89 GLN A CA 1
ATOM 742 C C . GLN A 1 89 ? 15.440 0.237 -7.321 1.00 79.56 89 GLN A C 1
ATOM 744 O O . GLN A 1 89 ? 14.852 1.161 -7.896 1.00 79.56 89 GLN A O 1
ATOM 749 N N . ARG A 1 90 ? 14.805 -0.675 -6.584 1.00 89.25 90 ARG A N 1
ATOM 750 C CA . ARG A 1 90 ? 13.382 -0.568 -6.249 1.00 89.25 90 ARG A CA 1
ATOM 751 C C . ARG A 1 90 ? 13.137 0.520 -5.214 1.00 89.25 90 ARG A C 1
ATOM 753 O O . ARG A 1 90 ? 13.675 0.461 -4.113 1.00 89.25 90 ARG A O 1
ATOM 760 N N . LEU A 1 91 ? 12.235 1.451 -5.515 1.00 92.06 91 LEU A N 1
ATOM 761 C CA . LEU A 1 91 ? 11.788 2.470 -4.560 1.00 92.06 91 LEU A CA 1
ATOM 762 C C . LEU A 1 91 ? 10.279 2.389 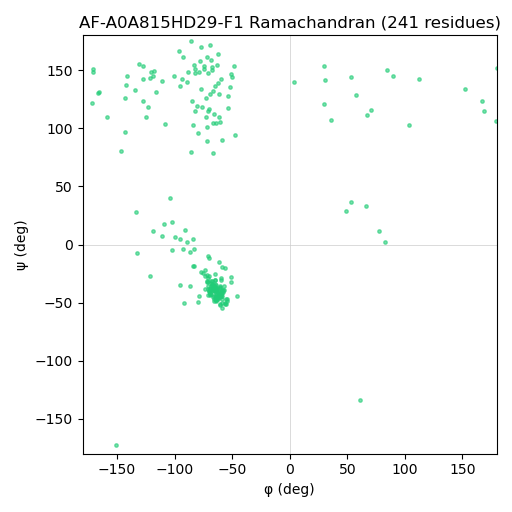-4.324 1.00 92.06 91 LEU A C 1
ATOM 764 O O . LEU A 1 91 ? 9.536 2.027 -5.248 1.00 92.06 91 LEU A O 1
ATOM 768 N N . PRO A 1 92 ? 9.795 2.736 -3.116 1.00 95.56 92 PRO A N 1
ATOM 769 C CA . PRO A 1 92 ? 8.374 2.958 -2.919 1.00 95.56 92 PRO A CA 1
ATOM 770 C C . PRO A 1 92 ? 7.929 4.146 -3.776 1.00 95.56 92 PRO A C 1
ATOM 772 O O . PRO A 1 92 ? 8.714 5.031 -4.113 1.00 95.56 92 PRO A O 1
ATOM 775 N N . ARG A 1 93 ? 6.649 4.160 -4.134 1.00 95.69 93 ARG A N 1
ATOM 776 C CA . ARG A 1 93 ? 6.012 5.297 -4.795 1.00 95.69 93 ARG A CA 1
ATOM 777 C C . ARG A 1 93 ? 4.592 5.427 -4.283 1.00 95.69 93 ARG A C 1
ATOM 779 O O . ARG A 1 93 ? 3.872 4.433 -4.306 1.00 95.69 93 ARG A O 1
ATOM 786 N N . PHE A 1 94 ? 4.206 6.596 -3.784 1.00 97.06 94 PHE A N 1
ATOM 787 C CA . PHE A 1 94 ? 2.912 6.791 -3.136 1.00 97.06 94 PHE A CA 1
ATOM 788 C C . PHE A 1 94 ? 1.777 6.957 -4.156 1.00 97.06 94 PHE A C 1
ATOM 790 O O . PHE A 1 94 ? 0.782 6.237 -4.078 1.00 97.06 94 PHE A O 1
ATOM 797 N N . ILE A 1 95 ? 1.947 7.839 -5.144 1.00 97.50 95 ILE A N 1
ATOM 798 C CA . ILE A 1 95 ? 1.101 7.952 -6.340 1.00 97.50 95 ILE A CA 1
ATOM 799 C C . ILE A 1 95 ? 2.027 8.088 -7.551 1.00 97.50 95 ILE A C 1
ATOM 801 O O . ILE A 1 95 ? 2.987 8.856 -7.511 1.00 97.50 95 ILE A O 1
ATOM 805 N N . ASP A 1 96 ? 1.772 7.331 -8.618 1.00 95.38 96 ASP A N 1
ATOM 806 C CA . ASP A 1 96 ? 2.565 7.436 -9.840 1.00 95.38 96 ASP A CA 1
ATOM 807 C C . ASP A 1 96 ? 2.094 8.535 -10.804 1.00 95.38 96 ASP A C 1
ATOM 809 O O . ASP A 1 96 ? 1.077 9.198 -10.615 1.00 95.38 96 ASP A O 1
ATOM 813 N N . HIS A 1 97 ? 2.860 8.715 -11.879 1.00 93.38 97 HIS A N 1
ATOM 814 C CA . HIS A 1 97 ? 2.608 9.699 -12.932 1.00 93.38 97 HIS A CA 1
ATOM 815 C C . HIS A 1 97 ? 1.284 9.504 -13.696 1.00 93.38 97 HIS A C 1
ATOM 817 O O . HIS A 1 97 ? 0.852 10.426 -14.382 1.00 93.38 97 HIS A O 1
ATOM 823 N N . ASN A 1 98 ? 0.638 8.340 -13.577 1.00 94.38 98 ASN A N 1
ATOM 824 C CA . ASN A 1 98 ? -0.679 8.055 -14.150 1.00 94.38 98 ASN A CA 1
ATOM 825 C C . ASN A 1 98 ? -1.803 8.183 -13.104 1.00 94.38 98 ASN A C 1
ATOM 827 O O . ASN A 1 98 ? -2.949 7.833 -13.383 1.00 94.38 98 ASN A O 1
ATOM 831 N N . GLY A 1 99 ? -1.490 8.654 -11.892 1.00 96.50 99 GLY A N 1
ATOM 832 C CA . GLY A 1 99 ? -2.439 8.756 -10.785 1.00 96.50 99 GLY A CA 1
ATOM 833 C C . GLY A 1 99 ? -2.717 7.424 -10.081 1.00 96.50 99 GLY A C 1
ATOM 834 O O . GLY A 1 99 ? -3.655 7.337 -9.280 1.00 96.50 99 GLY A O 1
ATOM 835 N N . ILE A 1 100 ? -1.930 6.375 -10.344 1.00 97.56 100 ILE A N 1
ATOM 836 C CA . ILE A 1 100 ? -2.096 5.084 -9.676 1.00 97.56 100 ILE A CA 1
ATOM 837 C C . ILE A 1 100 ? -1.530 5.186 -8.263 1.00 97.56 100 ILE A C 1
ATOM 839 O O . ILE A 1 100 ? -0.347 5.455 -8.064 1.00 97.56 100 ILE A O 1
ATOM 843 N N . HIS A 1 101 ? -2.396 4.981 -7.275 1.00 98.38 101 HIS A N 1
ATOM 844 C CA . HIS A 1 101 ? -2.040 5.010 -5.861 1.00 98.38 101 HIS A CA 1
ATOM 845 C C . HIS A 1 101 ? -1.373 3.695 -5.457 1.00 98.38 101 HIS A C 1
ATOM 847 O O . HIS A 1 101 ? -1.730 2.641 -5.975 1.00 98.38 101 HIS A O 1
ATOM 853 N N . CYS A 1 102 ? -0.454 3.732 -4.494 1.00 98.19 102 CYS A N 1
ATOM 854 C CA . CYS A 1 102 ? 0.038 2.524 -3.837 1.00 98.19 102 CYS A CA 1
ATOM 855 C C . CYS A 1 102 ? -1.042 1.878 -2.961 1.00 98.19 102 CYS A C 1
ATOM 857 O O . CYS A 1 102 ? -2.077 2.483 -2.687 1.00 98.19 102 CYS A O 1
ATOM 859 N N . ALA A 1 103 ? -0.775 0.673 -2.450 1.00 98.62 103 ALA A N 1
ATOM 860 C CA . ALA A 1 103 ? -1.722 -0.061 -1.610 1.00 98.62 103 ALA A CA 1
ATOM 861 C C . ALA A 1 103 ? -2.204 0.756 -0.391 1.00 98.62 103 ALA A C 1
ATOM 863 O O . ALA A 1 103 ? -3.407 0.891 -0.172 1.00 98.62 103 ALA A O 1
ATOM 864 N N . ALA A 1 104 ? -1.280 1.367 0.363 1.00 98.25 104 ALA A N 1
ATOM 865 C CA . ALA A 1 104 ? -1.626 2.226 1.499 1.00 98.25 104 ALA A CA 1
ATOM 866 C C . ALA A 1 104 ? -2.413 3.473 1.062 1.00 98.25 104 ALA A C 1
ATOM 868 O O . ALA A 1 104 ? -3.460 3.777 1.629 1.00 98.25 104 ALA A O 1
ATOM 869 N N . GLY A 1 105 ? -1.956 4.156 0.008 1.00 98.38 105 GLY A N 1
ATOM 870 C CA . GLY A 1 105 ? -2.640 5.320 -0.555 1.00 98.38 105 GLY A CA 1
ATOM 871 C C . GLY A 1 105 ? -4.052 5.001 -1.049 1.00 98.38 105 GLY A C 1
ATOM 872 O O . GLY A 1 105 ? -4.952 5.812 -0.861 1.00 98.38 105 GLY A O 1
ATOM 873 N N . TYR A 1 106 ? -4.277 3.816 -1.619 1.00 98.81 106 TYR A N 1
ATOM 874 C CA . TYR A 1 106 ? -5.592 3.366 -2.072 1.00 98.81 106 TYR A CA 1
ATOM 875 C C . TYR A 1 106 ? -6.542 3.087 -0.904 1.00 98.81 106 TYR A C 1
ATOM 877 O O . TYR A 1 106 ? -7.693 3.516 -0.947 1.00 98.81 106 TYR A O 1
ATOM 885 N N . MET A 1 107 ? -6.075 2.421 0.159 1.00 98.81 107 MET A N 1
ATOM 886 C CA . MET A 1 107 ? -6.891 2.227 1.366 1.00 98.81 107 MET A CA 1
ATOM 887 C C . MET A 1 107 ? -7.305 3.570 1.981 1.00 98.81 107 MET A C 1
ATOM 889 O O . MET A 1 107 ? -8.474 3.758 2.315 1.00 98.81 107 MET A O 1
ATOM 893 N N . ILE A 1 108 ? -6.372 4.523 2.070 1.00 98.62 108 ILE A N 1
ATOM 894 C CA . ILE A 1 108 ? -6.649 5.879 2.563 1.00 98.62 108 ILE A CA 1
ATOM 895 C C . ILE A 1 108 ? -7.636 6.601 1.636 1.00 98.62 108 ILE A C 1
ATOM 897 O O . ILE A 1 108 ? -8.600 7.185 2.114 1.00 98.62 108 ILE A O 1
ATOM 901 N N . LEU A 1 109 ? -7.446 6.528 0.314 1.00 98.62 109 LEU A N 1
ATOM 902 C CA . LEU A 1 109 ? -8.347 7.142 -0.669 1.00 98.62 109 LEU A CA 1
ATOM 903 C C . LEU A 1 109 ? -9.793 6.653 -0.517 1.00 98.62 109 LEU A C 1
ATOM 905 O O . LEU A 1 109 ? -10.728 7.408 -0.762 1.00 98.62 109 LEU A O 1
ATOM 909 N N . LYS A 1 110 ? -9.977 5.378 -0.167 1.00 98.56 110 LYS A N 1
ATOM 910 C CA . LYS A 1 110 ? -11.293 4.748 -0.001 1.00 98.56 110 LYS A CA 1
ATOM 911 C C . LYS A 1 110 ? -11.889 4.920 1.394 1.00 98.56 110 LYS A C 1
ATOM 913 O O . LYS A 1 110 ? -13.039 4.554 1.605 1.00 98.56 110 LYS A O 1
ATOM 918 N N . SER A 1 111 ? -11.126 5.490 2.320 1.00 98.19 111 SER A N 1
ATOM 919 C CA . SER A 1 111 ? -11.554 5.755 3.688 1.00 98.19 111 SER A CA 1
ATOM 920 C C . SER A 1 111 ? -12.394 7.037 3.745 1.00 98.19 111 SER A C 1
ATOM 922 O O . SER A 1 111 ? -11.857 8.102 3.425 1.00 98.19 111 SER A O 1
ATOM 924 N N . PRO A 1 112 ? -13.669 6.980 4.179 1.00 96.69 112 PRO A N 1
ATOM 925 C CA . PRO A 1 112 ? -14.530 8.158 4.232 1.00 96.69 112 PRO A CA 1
ATOM 926 C C . PRO A 1 112 ? -13.906 9.315 5.021 1.00 96.69 112 PRO A C 1
ATOM 928 O O . PRO A 1 112 ? -13.477 9.133 6.163 1.00 96.69 112 PRO A O 1
ATOM 931 N N . GLY A 1 113 ? -13.861 10.502 4.414 1.00 97.00 113 GLY A N 1
ATOM 932 C CA . GLY A 1 113 ? -13.310 11.720 5.017 1.00 97.00 113 GLY A CA 1
ATOM 933 C C . GLY A 1 113 ? -11.785 11.866 4.916 1.00 97.00 113 GLY A C 1
ATOM 934 O O . GLY A 1 113 ? -11.233 12.848 5.421 1.00 97.00 113 GLY A O 1
ATOM 935 N N . PHE A 1 114 ? -11.092 10.923 4.271 1.00 98.12 114 PHE A N 1
ATOM 936 C CA . PHE A 1 114 ? -9.641 10.954 4.050 1.00 98.12 114 PHE A CA 1
ATOM 937 C C . PHE A 1 114 ? -9.252 10.968 2.567 1.00 98.12 114 PHE A C 1
ATOM 939 O O . PHE A 1 114 ? -8.075 10.849 2.241 1.00 98.12 114 PHE A O 1
ATOM 946 N N . GLU A 1 115 ? -10.194 11.190 1.654 1.00 97.94 115 GLU A N 1
ATOM 947 C CA . GLU A 1 115 ? -9.992 11.122 0.201 1.00 97.94 115 GLU A CA 1
ATOM 948 C C . GLU A 1 115 ? -8.919 12.111 -0.293 1.00 97.94 115 GLU A C 1
ATOM 950 O O . GLU A 1 115 ? -8.227 11.864 -1.279 1.00 97.94 115 GLU A O 1
ATOM 955 N N . TYR A 1 116 ? -8.747 13.232 0.414 1.00 97.56 116 TYR A N 1
ATOM 956 C CA . TYR A 1 116 ? -7.735 14.249 0.114 1.00 97.56 116 TYR A CA 1
ATOM 957 C C . TYR A 1 116 ? -6.318 13.847 0.555 1.00 97.56 116 TYR A C 1
ATOM 959 O O . TYR A 1 116 ? -5.324 14.389 0.057 1.00 97.56 116 TYR A O 1
ATOM 967 N N . LEU A 1 117 ? -6.210 12.945 1.534 1.00 98.25 117 LEU A N 1
ATOM 968 C CA . LEU A 1 117 ? -4.968 12.663 2.239 1.00 98.25 117 LEU A CA 1
ATOM 969 C C . LEU A 1 117 ? -3.886 12.040 1.342 1.00 98.25 117 LEU A C 1
ATOM 971 O O . LEU A 1 117 ? -2.731 12.452 1.475 1.00 98.25 117 LEU A O 1
ATOM 975 N N . PRO A 1 118 ? -4.187 11.130 0.394 1.00 98.25 118 PRO A N 1
ATOM 976 C CA . PRO A 1 118 ? -3.150 10.540 -0.437 1.00 98.25 118 PRO A CA 1
ATOM 977 C C . PRO A 1 118 ? -2.376 11.572 -1.257 1.00 98.25 118 PRO A C 1
ATOM 979 O O . PRO A 1 118 ? -1.149 11.540 -1.277 1.00 98.25 118 PRO A O 1
ATOM 982 N N . ASN A 1 119 ? -3.078 12.540 -1.854 1.00 98.12 119 ASN A N 1
ATOM 983 C CA . ASN A 1 119 ? -2.449 13.634 -2.597 1.00 98.12 119 ASN A CA 1
ATOM 984 C C . ASN A 1 119 ? -1.586 14.515 -1.686 1.00 98.12 119 ASN A C 1
ATOM 986 O O . ASN A 1 119 ? -0.487 14.919 -2.066 1.00 98.12 119 ASN A O 1
ATOM 990 N N . LYS A 1 120 ? -2.056 14.777 -0.459 1.00 97.50 120 LYS A N 1
ATOM 991 C CA . LYS A 1 120 ? -1.310 15.554 0.537 1.00 97.50 120 LYS A CA 1
ATOM 992 C C . LYS A 1 120 ? -0.012 14.862 0.959 1.00 97.50 120 LYS A C 1
ATOM 994 O O . LYS A 1 120 ? 1.015 15.529 1.054 1.00 97.50 120 LYS A O 1
ATOM 999 N N . ILE A 1 121 ? -0.053 13.547 1.186 1.00 97.69 121 ILE A N 1
ATOM 1000 C CA . ILE A 1 121 ? 1.140 12.746 1.492 1.00 97.69 121 ILE A CA 1
ATOM 1001 C C . ILE A 1 121 ? 2.074 12.730 0.279 1.00 97.69 121 ILE A C 1
ATOM 1003 O O . ILE A 1 121 ? 3.256 13.040 0.415 1.00 97.69 121 ILE A O 1
ATOM 1007 N N . ASN A 1 122 ? 1.545 12.440 -0.913 1.00 97.69 122 ASN A N 1
ATOM 1008 C CA . ASN A 1 122 ? 2.341 12.331 -2.133 1.00 97.69 122 ASN A CA 1
ATOM 1009 C C . ASN A 1 122 ? 3.144 13.604 -2.435 1.00 97.69 122 ASN A C 1
ATOM 1011 O O . ASN A 1 122 ? 4.309 13.512 -2.802 1.00 97.69 122 ASN A O 1
ATOM 1015 N N . ALA A 1 123 ? 2.566 14.787 -2.202 1.00 97.19 123 ALA A N 1
ATOM 1016 C CA . ALA A 1 123 ? 3.226 16.073 -2.440 1.00 97.19 123 ALA A CA 1
ATOM 1017 C C . ALA A 1 123 ? 4.538 16.279 -1.653 1.00 97.19 123 ALA A C 1
ATOM 1019 O O . ALA A 1 123 ? 5.327 17.155 -1.998 1.00 97.19 123 ALA A O 1
ATOM 1020 N N . ARG A 1 124 ? 4.764 15.512 -0.581 1.00 96.50 124 ARG A N 1
ATOM 1021 C CA . ARG A 1 124 ? 5.945 15.626 0.294 1.00 96.50 124 ARG A CA 1
ATOM 1022 C C . ARG A 1 124 ? 6.761 14.344 0.385 1.00 96.50 124 ARG A C 1
ATOM 1024 O O . ARG A 1 124 ? 7.954 14.400 0.661 1.00 96.50 124 ARG A O 1
ATOM 1031 N N . TYR A 1 125 ? 6.108 13.208 0.181 1.00 97.00 125 TYR A N 1
ATOM 1032 C CA . TYR A 1 125 ? 6.618 11.894 0.546 1.00 97.00 125 TYR A CA 1
ATOM 1033 C C . TYR A 1 125 ? 6.438 10.865 -0.578 1.00 97.00 125 TYR A C 1
ATOM 1035 O O . TYR A 1 125 ? 6.310 9.675 -0.300 1.00 97.00 125 TYR A O 1
ATOM 1043 N N . GLU A 1 126 ? 6.412 11.308 -1.844 1.00 95.69 126 GLU A N 1
ATOM 1044 C CA . GLU A 1 126 ? 6.189 10.448 -3.020 1.00 95.69 126 GLU A CA 1
ATOM 1045 C C . GLU A 1 126 ? 7.026 9.160 -2.975 1.00 95.69 126 GLU A C 1
ATOM 1047 O O . GLU A 1 126 ? 6.485 8.085 -3.212 1.00 95.69 126 GLU A O 1
ATOM 1052 N N . TYR A 1 127 ? 8.310 9.251 -2.619 1.00 96.00 127 TYR A N 1
ATOM 1053 C CA . TYR A 1 127 ? 9.247 8.119 -2.581 1.00 96.00 127 TYR A CA 1
ATOM 1054 C C . TYR A 1 127 ? 9.643 7.691 -1.161 1.00 96.00 127 TYR A C 1
ATOM 1056 O O . TYR A 1 127 ? 10.664 7.028 -0.975 1.00 96.00 127 TYR A O 1
ATOM 1064 N N . SER A 1 128 ? 8.888 8.095 -0.138 1.00 96.75 128 SER A N 1
ATOM 1065 C CA . SER A 1 128 ? 9.205 7.750 1.250 1.00 96.75 128 SER A CA 1
ATOM 1066 C C . SER A 1 128 ? 8.571 6.426 1.670 1.00 96.75 128 SER A C 1
ATOM 1068 O O . SER A 1 128 ? 7.478 6.049 1.237 1.00 96.75 128 SER A O 1
ATOM 1070 N N . PHE A 1 129 ? 9.251 5.726 2.571 1.00 97.62 129 PHE A N 1
ATOM 1071 C CA . PHE A 1 129 ? 8.695 4.561 3.244 1.00 97.62 129 PHE A CA 1
ATOM 1072 C C . PHE A 1 129 ? 7.668 4.971 4.312 1.00 97.62 129 PHE A C 1
ATOM 1074 O O . PHE A 1 129 ? 7.734 6.072 4.858 1.00 97.62 129 PHE A O 1
ATOM 1081 N N . ILE A 1 130 ? 6.712 4.092 4.630 1.00 97.69 130 ILE A N 1
ATOM 1082 C CA . ILE A 1 130 ? 5.671 4.376 5.634 1.00 97.69 130 ILE A CA 1
ATOM 1083 C C . ILE A 1 130 ? 6.268 4.703 7.009 1.00 97.69 130 ILE A C 1
ATOM 1085 O O . ILE A 1 130 ? 5.799 5.635 7.658 1.00 97.69 130 ILE A O 1
ATOM 1089 N N . ASP A 1 131 ? 7.311 3.989 7.437 1.00 97.25 131 ASP A N 1
ATOM 1090 C CA . ASP A 1 131 ? 8.030 4.266 8.686 1.00 97.25 131 ASP A CA 1
ATOM 1091 C C . ASP A 1 131 ? 8.599 5.696 8.719 1.00 97.25 131 ASP A C 1
ATOM 1093 O O . ASP A 1 131 ? 8.510 6.380 9.736 1.00 97.25 131 ASP A O 1
ATOM 1097 N N . GLN A 1 132 ? 9.118 6.193 7.598 1.00 97.62 132 GLN A N 1
ATOM 1098 C CA . GLN A 1 132 ? 9.611 7.564 7.472 1.00 97.62 132 GLN A CA 1
ATOM 1099 C C . GLN A 1 132 ? 8.472 8.589 7.529 1.00 97.62 132 GLN A C 1
ATOM 1101 O O . GLN A 1 132 ? 8.608 9.615 8.193 1.00 97.62 132 GLN A O 1
ATOM 1106 N N . ILE A 1 133 ? 7.343 8.314 6.865 1.00 97.38 133 ILE A N 1
ATOM 1107 C CA . ILE A 1 133 ? 6.178 9.214 6.858 1.00 97.38 133 ILE A CA 1
ATOM 1108 C C . ILE A 1 133 ? 5.567 9.300 8.262 1.00 97.38 133 ILE A C 1
ATOM 1110 O O . ILE A 1 133 ? 5.315 10.400 8.755 1.00 97.38 133 ILE A O 1
ATOM 1114 N N . ALA A 1 134 ? 5.373 8.159 8.927 1.00 96.62 134 ALA A N 1
ATOM 1115 C CA . ALA A 1 134 ? 4.779 8.075 10.260 1.00 96.62 134 ALA A CA 1
ATOM 1116 C C . ALA A 1 134 ? 5.637 8.746 11.347 1.00 96.62 134 ALA A C 1
ATOM 1118 O O . ALA A 1 134 ? 5.094 9.297 12.303 1.00 96.62 134 ALA A O 1
ATOM 1119 N N . ASN A 1 135 ? 6.964 8.750 11.187 1.00 95.62 135 ASN A N 1
ATOM 1120 C CA . ASN A 1 135 ? 7.897 9.423 12.099 1.00 95.62 135 ASN A CA 1
ATOM 1121 C C . ASN A 1 135 ? 8.176 10.892 11.730 1.00 95.62 135 ASN A C 1
ATOM 1123 O O . ASN A 1 135 ? 8.993 11.548 12.377 1.00 95.62 135 ASN A O 1
ATOM 1127 N N . SER A 1 136 ? 7.533 11.421 10.688 1.00 94.62 136 SER A N 1
ATOM 1128 C CA . SER A 1 136 ? 7.680 12.825 10.309 1.00 94.62 136 SER A CA 1
ATOM 1129 C C . SER A 1 136 ? 6.883 13.756 11.235 1.00 94.62 136 SER A C 1
ATOM 1131 O O . SER A 1 136 ? 6.037 13.330 12.020 1.00 94.62 136 SER A O 1
ATOM 1133 N N . THR A 1 137 ? 7.112 15.067 11.119 1.00 91.62 137 THR A N 1
ATOM 1134 C CA . THR A 1 137 ? 6.294 16.078 11.811 1.00 91.62 137 THR A CA 1
ATOM 1135 C C . THR A 1 137 ? 4.875 16.194 11.236 1.00 91.62 137 THR A C 1
ATOM 1137 O O . THR A 1 137 ? 4.008 16.820 11.851 1.00 91.62 137 THR A O 1
ATOM 1140 N N . ASP A 1 138 ? 4.608 15.590 10.073 1.00 90.50 138 ASP A N 1
ATOM 1141 C CA . ASP A 1 138 ? 3.295 15.553 9.441 1.00 90.50 138 ASP A CA 1
ATOM 1142 C C . ASP A 1 138 ? 2.448 14.402 10.016 1.00 90.50 138 ASP A C 1
ATOM 1144 O O . ASP A 1 138 ? 2.603 13.232 9.672 1.00 90.50 138 ASP A O 1
ATOM 1148 N N . ASN A 1 139 ? 1.507 14.738 10.901 1.00 93.06 139 ASN A N 1
ATOM 1149 C CA . ASN A 1 139 ? 0.711 13.743 11.622 1.00 93.06 139 ASN 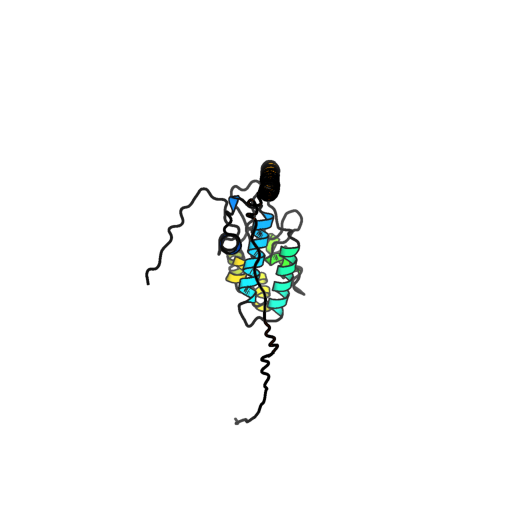A CA 1
ATOM 1150 C C . ASN A 1 139 ? -0.524 13.218 10.872 1.00 93.06 139 ASN A C 1
ATOM 1152 O O . ASN A 1 139 ? -1.305 12.470 11.465 1.00 93.06 139 ASN A O 1
ATOM 1156 N N . HIS A 1 140 ? -0.759 13.599 9.612 1.00 93.56 140 HIS A N 1
ATOM 1157 C CA . HIS A 1 140 ? -2.005 13.212 8.941 1.00 93.56 140 HIS A CA 1
ATOM 1158 C C . HIS A 1 140 ? -2.093 11.700 8.691 1.00 93.56 140 HIS A C 1
ATOM 1160 O O . HIS A 1 140 ? -3.170 11.131 8.871 1.00 93.56 140 HIS A O 1
ATOM 1166 N N . LEU A 1 141 ? -0.974 11.041 8.355 1.00 97.19 141 LEU A N 1
ATOM 1167 C CA . LEU A 1 141 ? -0.940 9.580 8.240 1.00 97.19 141 LEU A CA 1
ATOM 1168 C C . LEU A 1 141 ? -1.261 8.923 9.591 1.00 97.19 141 LEU A C 1
ATOM 1170 O O . LEU A 1 141 ? -2.138 8.068 9.653 1.00 97.19 141 LEU A O 1
ATOM 1174 N N . ASN A 1 142 ? -0.639 9.388 10.679 1.00 97.88 142 ASN A N 1
ATOM 1175 C CA . ASN A 1 142 ? -0.873 8.854 12.026 1.00 97.88 142 ASN A CA 1
ATOM 1176 C C . ASN A 1 142 ? -2.333 9.011 12.478 1.00 97.88 142 ASN A C 1
ATOM 1178 O O . ASN A 1 142 ? -2.876 8.128 13.134 1.00 97.88 142 ASN A O 1
ATOM 1182 N N . LYS A 1 143 ? -3.008 10.104 12.100 1.00 97.62 143 LYS A N 1
ATOM 1183 C CA . LYS A 1 143 ? -4.443 10.280 12.383 1.00 97.62 143 LYS A CA 1
ATOM 1184 C C . LYS A 1 143 ? -5.299 9.215 11.700 1.00 97.62 143 LYS A C 1
ATOM 1186 O O . LYS A 1 143 ? -6.176 8.649 12.346 1.00 97.62 143 LYS A O 1
ATOM 1191 N N . TRP A 1 144 ? -5.038 8.938 10.421 1.00 98.38 144 TRP A N 1
ATOM 1192 C CA . TRP A 1 144 ? -5.731 7.868 9.703 1.00 98.38 144 TRP A CA 1
ATOM 1193 C C . TRP A 1 144 ? -5.415 6.497 10.314 1.00 98.38 144 TRP A C 1
ATOM 1195 O O . TRP A 1 144 ? -6.330 5.734 10.608 1.00 98.38 144 TRP A O 1
ATOM 1205 N N . MET A 1 145 ? -4.137 6.226 10.595 1.00 98.38 145 MET A N 1
ATOM 1206 C CA . MET A 1 145 ? -3.681 4.989 11.235 1.00 98.38 145 MET A CA 1
ATOM 1207 C C . MET A 1 145 ? -4.390 4.717 12.557 1.00 98.38 145 MET A C 1
ATOM 1209 O O . MET A 1 145 ? -4.878 3.613 12.760 1.00 98.38 145 MET A O 1
ATOM 1213 N N . ASN A 1 146 ? -4.500 5.725 13.423 1.00 98.06 146 ASN A N 1
ATOM 1214 C CA . ASN A 1 146 ? -5.170 5.587 14.713 1.00 98.06 146 ASN A CA 1
ATOM 1215 C C . ASN A 1 146 ? -6.671 5.308 14.556 1.00 98.06 146 ASN A C 1
ATOM 1217 O O . ASN A 1 146 ? -7.218 4.509 15.305 1.00 98.06 146 ASN A O 1
ATOM 1221 N N . MET A 1 147 ? -7.338 5.934 13.580 1.00 97.94 147 MET A N 1
ATOM 1222 C CA . MET A 1 147 ? -8.770 5.715 13.337 1.00 97.94 147 MET A CA 1
ATOM 1223 C C . MET A 1 147 ? -9.069 4.330 12.748 1.00 97.94 147 MET A C 1
ATOM 1225 O O . MET A 1 147 ? -10.094 3.733 13.065 1.00 97.94 147 MET A O 1
ATOM 1229 N N . TYR A 1 148 ? -8.184 3.829 11.886 1.00 98.19 148 TYR A N 1
ATOM 1230 C CA . TYR A 1 148 ? -8.310 2.519 11.242 1.00 98.19 148 TYR A CA 1
ATOM 1231 C C . TYR A 1 148 ? -7.542 1.411 11.976 1.00 98.19 148 TYR A C 1
ATOM 1233 O O . TYR A 1 148 ? -7.486 0.281 11.497 1.00 98.19 148 TYR A O 1
ATOM 1241 N N . GLU A 1 149 ? -6.960 1.739 13.131 1.00 98.00 149 GLU A N 1
ATOM 1242 C CA . GLU A 1 149 ? -6.208 0.847 14.016 1.00 98.00 149 GLU A CA 1
ATOM 1243 C C . GLU A 1 149 ? -5.075 0.073 13.322 1.00 98.00 149 GLU A C 1
ATOM 1245 O O . GLU A 1 149 ? -4.787 -1.088 13.636 1.00 98.00 149 GLU A O 1
ATOM 1250 N N . PHE A 1 150 ? -4.403 0.721 12.372 1.00 98.12 150 PHE A N 1
ATOM 1251 C CA . PHE A 1 150 ? -3.170 0.206 11.787 1.00 98.12 150 PHE A CA 1
ATOM 1252 C C . PHE A 1 150 ? -1.955 0.673 12.575 1.00 98.12 150 PHE A C 1
ATOM 1254 O O . PHE A 1 150 ? -1.841 1.845 12.934 1.00 98.12 150 PHE A O 1
ATOM 1261 N N . ASN A 1 151 ? -0.989 -0.223 12.759 1.00 97.31 151 ASN A N 1
ATOM 1262 C CA . ASN A 1 151 ? 0.339 0.155 13.229 1.00 97.31 151 ASN A CA 1
ATOM 1263 C C . ASN A 1 151 ? 1.328 0.338 12.060 1.00 97.31 151 ASN A C 1
ATOM 1265 O O . ASN A 1 151 ? 1.073 -0.048 10.915 1.00 97.31 151 ASN A O 1
ATOM 1269 N N . VAL A 1 152 ? 2.481 0.950 12.354 1.00 97.94 152 VAL A N 1
ATOM 1270 C CA . VAL A 1 152 ? 3.517 1.250 11.348 1.00 97.94 152 VAL A CA 1
ATOM 1271 C C . VAL A 1 152 ? 4.047 -0.024 10.688 1.00 97.94 152 VAL A C 1
ATOM 1273 O O . VAL A 1 152 ? 4.284 -0.018 9.480 1.00 97.94 152 VAL A O 1
ATOM 1276 N N . ASN A 1 153 ? 4.204 -1.118 11.439 1.00 97.62 153 ASN A N 1
ATOM 1277 C CA . ASN A 1 153 ? 4.739 -2.372 10.906 1.00 97.62 153 ASN A CA 1
ATOM 1278 C C . ASN A 1 153 ? 3.792 -2.986 9.871 1.00 97.62 153 ASN A C 1
ATOM 1280 O O . ASN A 1 153 ? 4.239 -3.382 8.799 1.00 97.62 153 ASN A O 1
ATOM 1284 N N . GLU A 1 154 ? 2.488 -3.012 10.147 1.00 98.25 154 GLU A N 1
ATOM 1285 C CA . GLU A 1 154 ? 1.479 -3.526 9.214 1.00 98.25 154 GLU A CA 1
ATOM 1286 C C . GLU A 1 154 ? 1.488 -2.761 7.894 1.00 98.25 154 GLU A C 1
ATOM 1288 O O . GLU A 1 154 ? 1.593 -3.361 6.825 1.00 98.25 154 GLU A O 1
ATOM 1293 N N . LEU A 1 155 ? 1.445 -1.430 7.950 1.00 98.38 155 LEU A N 1
ATOM 1294 C CA . LEU A 1 155 ? 1.471 -0.615 6.738 1.00 98.38 155 LEU A CA 1
ATOM 1295 C C . LEU A 1 155 ? 2.819 -0.672 6.016 1.00 98.38 155 LEU A C 1
ATOM 1297 O O . LEU A 1 155 ? 2.852 -0.612 4.788 1.00 98.38 155 LEU A O 1
ATOM 1301 N N . SER A 1 156 ? 3.921 -0.836 6.750 1.00 97.94 156 SER A N 1
ATOM 1302 C CA . SER A 1 156 ? 5.244 -1.036 6.152 1.00 97.94 156 SER A CA 1
ATOM 1303 C C . SER A 1 156 ? 5.352 -2.386 5.444 1.00 97.94 156 SER A C 1
ATOM 1305 O O . SER A 1 156 ? 6.012 -2.461 4.414 1.00 97.94 156 SER A O 1
ATOM 1307 N N . MET A 1 157 ? 4.679 -3.439 5.925 1.00 98.06 157 MET A N 1
ATOM 1308 C CA . MET A 1 157 ? 4.544 -4.700 5.181 1.00 98.06 157 MET A CA 1
ATOM 1309 C C . MET A 1 157 ? 3.640 -4.537 3.955 1.00 98.06 157 MET A C 1
ATOM 1311 O O . MET A 1 157 ? 3.925 -5.100 2.900 1.00 98.06 157 MET A O 1
ATOM 1315 N N . ILE A 1 158 ? 2.567 -3.750 4.069 1.00 98.50 158 ILE A N 1
ATOM 1316 C CA . ILE A 1 158 ? 1.647 -3.489 2.955 1.00 98.50 158 ILE A CA 1
ATOM 1317 C C . ILE A 1 158 ? 2.324 -2.681 1.844 1.00 98.50 158 ILE A C 1
ATOM 1319 O O . ILE A 1 158 ? 1.994 -2.897 0.685 1.00 98.50 158 ILE A O 1
ATOM 1323 N N . GLN A 1 159 ? 3.250 -1.767 2.150 1.00 98.06 159 GLN A N 1
ATOM 1324 C CA . GLN A 1 159 ? 3.905 -0.911 1.158 1.00 98.06 159 GLN A CA 1
ATOM 1325 C C . GLN A 1 159 ? 4.909 -1.692 0.290 1.00 98.06 159 GLN A C 1
ATOM 1327 O O . GLN A 1 159 ? 5.997 -2.027 0.765 1.00 98.06 159 GLN A O 1
ATOM 1332 N N . PRO A 1 160 ? 4.629 -1.929 -1.002 1.00 96.31 160 PRO A N 1
ATOM 1333 C CA . PRO A 1 160 ? 5.623 -2.483 -1.903 1.00 96.31 160 PRO A CA 1
ATOM 1334 C C . PRO A 1 160 ? 6.613 -1.395 -2.329 1.00 96.31 160 PRO A C 1
ATOM 1336 O O . PRO A 1 160 ? 6.306 -0.198 -2.334 1.00 96.31 160 PRO A O 1
ATOM 1339 N N . THR A 1 161 ? 7.787 -1.829 -2.756 1.00 94.62 161 THR A N 1
ATOM 1340 C CA . THR A 1 161 ? 8.653 -1.066 -3.651 1.00 94.62 161 THR A CA 1
ATOM 1341 C C . THR A 1 161 ? 8.354 -1.479 -5.089 1.00 94.62 161 THR A C 1
ATOM 1343 O O . THR A 1 161 ? 7.762 -2.534 -5.316 1.00 94.62 161 THR A O 1
ATOM 1346 N N . TYR A 1 162 ? 8.741 -0.667 -6.068 1.00 92.44 162 TYR A N 1
ATOM 1347 C CA . TYR A 1 162 ? 8.462 -0.937 -7.479 1.00 92.44 162 TYR A CA 1
ATOM 1348 C C . TYR A 1 162 ? 9.745 -0.870 -8.292 1.00 92.44 162 TYR A C 1
ATOM 1350 O O . TYR A 1 162 ? 10.602 -0.022 -8.044 1.00 92.44 162 TYR A O 1
ATOM 1358 N N . GLU A 1 163 ? 9.868 -1.758 -9.274 1.00 85.94 163 GLU A N 1
ATOM 1359 C CA . GLU A 1 163 ? 10.960 -1.704 -10.243 1.00 85.94 163 GLU A CA 1
ATOM 1360 C C . GLU A 1 163 ? 10.774 -0.593 -11.273 1.00 85.94 163 GLU A C 1
ATOM 1362 O O . GLU A 1 163 ? 9.658 -0.255 -11.681 1.00 85.94 163 GLU A O 1
ATOM 1367 N N . PHE A 1 164 ? 11.897 -0.080 -11.775 1.00 79.50 164 PHE A N 1
ATOM 1368 C CA . PHE A 1 164 ? 11.886 0.632 -13.039 1.00 79.50 164 PHE A CA 1
ATOM 1369 C C . PHE A 1 164 ? 11.666 -0.358 -14.189 1.00 79.50 164 PHE A C 1
ATOM 1371 O O . PHE A 1 164 ? 12.515 -1.200 -14.489 1.00 79.50 164 PHE A O 1
ATOM 1378 N N . LEU A 1 165 ? 10.535 -0.228 -14.882 1.00 64.00 165 LEU A N 1
ATOM 1379 C CA . LEU A 1 165 ? 10.299 -0.959 -16.120 1.00 64.00 165 LEU A CA 1
ATOM 1380 C C . LEU A 1 165 ? 11.023 -0.247 -17.266 1.00 64.00 165 LEU A C 1
ATOM 1382 O O . LEU A 1 165 ? 10.494 0.675 -17.888 1.00 64.00 165 LEU A O 1
ATOM 1386 N N . ASN A 1 166 ? 12.234 -0.701 -17.599 1.00 59.16 166 ASN A N 1
ATOM 1387 C CA . ASN A 1 166 ? 12.798 -0.367 -18.901 1.00 59.16 166 ASN A CA 1
ATOM 1388 C C . ASN A 1 166 ? 11.934 -1.052 -19.970 1.00 59.16 166 ASN A C 1
ATOM 1390 O O . ASN A 1 166 ? 11.937 -2.279 -20.068 1.00 59.16 166 ASN A O 1
ATOM 1394 N N . ARG A 1 167 ? 11.211 -0.265 -20.776 1.00 54.53 167 ARG A N 1
ATOM 1395 C CA . ARG A 1 167 ? 10.249 -0.748 -21.784 1.00 54.53 167 ARG A CA 1
ATOM 1396 C C . ARG A 1 167 ? 10.839 -1.814 -22.728 1.00 54.53 167 ARG A C 1
ATOM 1398 O O . ARG A 1 167 ? 10.155 -2.756 -23.099 1.00 54.53 167 ARG A O 1
ATOM 1405 N N . ARG A 1 168 ? 12.144 -1.739 -23.032 1.00 52.34 168 ARG A N 1
ATOM 1406 C CA . ARG A 1 168 ? 12.854 -2.745 -23.855 1.00 52.34 168 ARG A CA 1
ATOM 1407 C C . ARG A 1 168 ? 13.154 -4.059 -23.125 1.00 52.34 168 ARG A C 1
ATOM 1409 O O . ARG A 1 168 ? 13.383 -5.081 -23.763 1.00 52.34 168 ARG A O 1
ATOM 1416 N N . GLN A 1 169 ? 13.239 -4.034 -21.797 1.00 53.56 169 GLN A N 1
ATOM 1417 C CA . GLN A 1 169 ? 13.483 -5.225 -20.982 1.00 53.56 169 GLN A CA 1
ATOM 1418 C C . GLN A 1 169 ? 12.179 -5.949 -20.641 1.00 53.56 169 GLN A C 1
ATOM 1420 O O . GLN A 1 169 ? 12.181 -7.176 -20.636 1.00 53.56 169 GLN A O 1
ATOM 1425 N N . SER A 1 170 ? 11.077 -5.224 -20.413 1.00 54.03 170 SER A N 1
ATOM 1426 C CA . SER A 1 170 ? 9.758 -5.838 -20.199 1.00 54.03 170 SER A CA 1
ATOM 1427 C C . SER A 1 170 ? 9.320 -6.656 -21.413 1.00 54.03 170 SER A C 1
ATOM 1429 O O . SER A 1 170 ? 8.967 -7.817 -21.261 1.00 54.03 170 SER A O 1
ATOM 1431 N N . GLU A 1 171 ? 9.487 -6.121 -22.627 1.00 52.88 171 GLU A N 1
ATOM 1432 C CA . GLU A 1 171 ? 9.159 -6.829 -23.874 1.00 52.88 171 GLU A CA 1
ATOM 1433 C C . GLU A 1 171 ? 9.952 -8.137 -24.036 1.00 52.88 171 GLU A C 1
ATOM 1435 O O . GLU A 1 171 ? 9.393 -9.165 -24.409 1.00 52.88 171 GLU A O 1
ATOM 1440 N N . LYS A 1 172 ? 11.246 -8.142 -23.690 1.00 52.72 172 LYS A N 1
ATOM 1441 C CA . LYS A 1 172 ? 12.080 -9.355 -23.744 1.00 52.72 172 LYS A CA 1
ATOM 1442 C C . LYS A 1 172 ? 11.707 -10.384 -22.672 1.00 52.72 172 LYS A C 1
ATOM 1444 O O . LYS A 1 172 ? 11.701 -11.579 -22.958 1.00 52.72 172 LYS A O 1
ATOM 1449 N N . ARG A 1 173 ? 11.398 -9.942 -21.447 1.00 56.78 173 ARG A N 1
ATOM 1450 C CA . ARG A 1 173 ? 11.005 -10.837 -20.342 1.00 56.78 173 ARG A CA 1
ATOM 1451 C C . ARG A 1 173 ? 9.616 -11.439 -20.565 1.00 56.78 173 ARG A C 1
ATOM 1453 O O . ARG A 1 173 ? 9.428 -12.625 -20.306 1.00 56.78 173 ARG A O 1
ATOM 1460 N N . ASP A 1 174 ? 8.679 -10.663 -21.101 1.00 56.66 174 ASP A N 1
ATOM 1461 C CA . ASP A 1 174 ? 7.326 -11.129 -21.417 1.00 56.66 174 ASP A CA 1
ATOM 1462 C C . ASP A 1 174 ? 7.328 -12.134 -22.577 1.00 56.66 174 ASP A C 1
ATOM 1464 O O . ASP A 1 174 ? 6.576 -13.108 -22.546 1.00 56.66 174 ASP A O 1
ATOM 1468 N N . MET A 1 175 ? 8.203 -11.947 -23.572 1.00 53.06 175 MET A N 1
ATOM 1469 C CA . MET A 1 175 ? 8.409 -12.927 -24.645 1.00 53.06 175 MET A CA 1
ATOM 1470 C C . MET A 1 175 ? 9.027 -14.232 -24.123 1.00 53.06 175 MET A C 1
ATOM 1472 O O . MET A 1 175 ? 8.497 -15.302 -24.412 1.00 53.06 175 MET A O 1
ATOM 1476 N N . SER A 1 176 ? 10.056 -14.150 -23.271 1.00 54.84 176 SER A N 1
ATOM 1477 C CA . SER A 1 176 ? 10.678 -15.324 -22.631 1.00 54.84 176 SER A CA 1
ATOM 1478 C C . SER A 1 176 ? 9.696 -16.097 -21.735 1.00 54.84 176 SER A C 1
ATOM 1480 O O . SER A 1 176 ? 9.617 -17.322 -21.794 1.00 54.84 176 SER A O 1
ATOM 1482 N N . SER A 1 177 ? 8.864 -15.392 -20.960 1.00 57.00 177 SER A N 1
ATOM 1483 C CA . SER A 1 177 ? 7.858 -16.015 -20.082 1.00 57.00 177 SER A CA 1
ATOM 1484 C C . SER A 1 177 ? 6.749 -16.721 -20.877 1.00 57.00 177 SER A C 1
ATOM 1486 O O . SER A 1 177 ? 6.242 -17.769 -20.463 1.00 57.00 177 SER A O 1
ATOM 1488 N N . LYS A 1 178 ? 6.377 -16.174 -22.044 1.00 56.06 178 LYS A N 1
ATOM 1489 C CA . LYS A 1 178 ? 5.420 -16.799 -22.970 1.00 56.06 178 LYS A CA 1
ATOM 1490 C C . LYS A 1 178 ? 6.012 -18.034 -23.649 1.00 56.06 178 LYS A C 1
ATOM 1492 O O . LYS A 1 178 ? 5.334 -19.056 -23.691 1.00 56.06 178 LYS A O 1
ATOM 1497 N N . GLU A 1 179 ? 7.265 -17.980 -24.099 1.00 53.12 179 GLU A N 1
ATOM 1498 C CA . GLU A 1 179 ? 7.966 -19.141 -24.670 1.00 53.12 179 GLU A CA 1
ATOM 1499 C C . GLU A 1 179 ? 8.118 -20.274 -23.652 1.00 53.12 179 GLU A C 1
ATOM 1501 O O . GLU A 1 179 ? 7.794 -21.418 -23.959 1.00 53.12 179 GLU A O 1
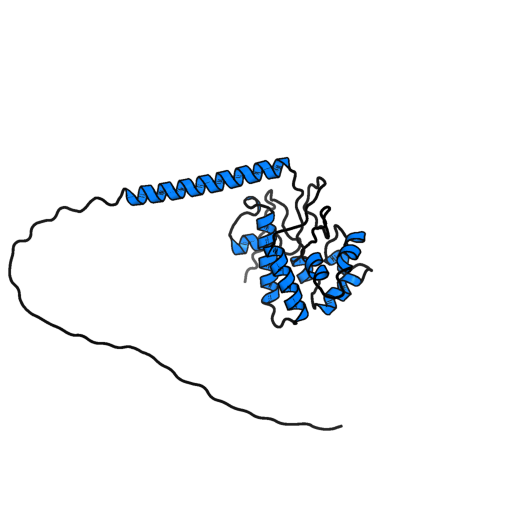ATOM 1506 N N . GLN A 1 180 ? 8.510 -19.973 -22.413 1.00 51.97 180 GLN A N 1
ATOM 1507 C CA . GLN A 1 180 ? 8.615 -20.984 -21.355 1.00 51.97 180 GLN A CA 1
ATOM 1508 C C . GLN A 1 180 ? 7.259 -21.618 -21.015 1.00 51.97 180 GLN A C 1
ATOM 1510 O O . GLN A 1 180 ? 7.174 -22.833 -20.824 1.00 51.97 180 GLN A O 1
ATOM 1515 N N . SER A 1 181 ? 6.180 -20.830 -21.004 1.00 52.47 181 SER A N 1
ATOM 1516 C CA . SER A 1 181 ? 4.820 -21.352 -20.810 1.00 52.47 181 SER A CA 1
ATOM 1517 C C . SER A 1 181 ? 4.372 -22.236 -21.984 1.00 52.47 181 SER A C 1
ATOM 1519 O O . SER A 1 181 ? 3.729 -23.263 -21.778 1.00 52.47 181 SER A O 1
ATOM 1521 N N . GLN A 1 182 ? 4.759 -21.890 -23.214 1.00 50.47 182 GLN A N 1
ATOM 1522 C CA . GLN A 1 182 ? 4.416 -22.645 -24.419 1.00 50.47 182 GLN A CA 1
ATOM 1523 C C . GLN A 1 182 ? 5.210 -23.957 -24.535 1.00 50.47 182 GLN A C 1
ATOM 1525 O O . GLN A 1 182 ? 4.637 -24.990 -24.876 1.00 50.47 182 GLN A O 1
ATOM 1530 N N . VAL A 1 183 ? 6.492 -23.962 -24.155 1.00 54.12 183 VAL A N 1
ATOM 1531 C CA . VAL A 1 183 ? 7.313 -25.183 -24.064 1.00 54.12 183 VAL A CA 1
ATOM 1532 C C . VAL A 1 183 ? 6.765 -26.138 -22.998 1.00 54.12 183 VAL A C 1
ATOM 1534 O O . VAL A 1 183 ? 6.722 -27.349 -23.217 1.00 54.12 183 VAL A O 1
ATOM 1537 N N . LYS A 1 184 ? 6.281 -25.614 -21.864 1.00 52.31 184 LYS A N 1
ATOM 1538 C CA . LYS A 1 184 ? 5.696 -26.430 -20.787 1.00 52.31 184 LYS A CA 1
ATOM 1539 C C . LYS A 1 184 ? 4.373 -27.082 -21.205 1.00 52.31 184 LYS A C 1
ATOM 1541 O O . LYS A 1 184 ? 4.164 -28.253 -20.898 1.00 52.31 184 LYS A O 1
ATOM 1546 N N . ASN A 1 185 ? 3.535 -26.368 -21.959 1.00 51.69 185 ASN A N 1
ATOM 1547 C CA . ASN A 1 185 ? 2.291 -26.914 -22.513 1.00 51.69 185 ASN A CA 1
ATOM 1548 C C . ASN A 1 185 ? 2.562 -27.979 -23.589 1.00 51.69 185 ASN A C 1
ATOM 1550 O O . ASN A 1 185 ? 1.983 -29.058 -23.533 1.00 51.69 185 ASN A O 1
ATOM 1554 N N . ASN A 1 186 ? 3.531 -27.748 -24.480 1.00 50.91 186 ASN A N 1
ATOM 1555 C CA . ASN A 1 186 ? 3.917 -28.741 -25.489 1.00 50.91 186 ASN A CA 1
ATOM 1556 C C . ASN A 1 186 ? 4.525 -30.016 -24.862 1.00 50.91 186 ASN A C 1
ATOM 1558 O O . ASN A 1 186 ? 4.306 -31.117 -25.360 1.00 50.91 186 ASN A O 1
ATOM 1562 N N . SER A 1 187 ? 5.254 -29.892 -23.745 1.00 53.44 187 SER A N 1
ATOM 1563 C CA . SER A 1 187 ? 5.817 -31.041 -23.017 1.00 53.44 187 SER A CA 1
ATOM 1564 C C . SER A 1 187 ? 4.757 -31.865 -22.269 1.00 53.44 187 SER A C 1
ATOM 1566 O O . SER A 1 187 ? 4.911 -33.081 -22.123 1.00 53.44 187 SER A O 1
ATOM 1568 N N . LEU A 1 188 ? 3.679 -31.229 -21.800 1.00 53.38 188 LEU A N 1
ATOM 1569 C CA . LEU A 1 188 ? 2.533 -31.921 -21.201 1.00 53.38 188 LEU A CA 1
ATOM 1570 C C . LEU A 1 188 ? 1.755 -32.711 -22.264 1.00 53.38 188 LEU A C 1
ATOM 1572 O O . LEU A 1 188 ? 1.476 -33.890 -22.044 1.00 53.38 188 LEU A O 1
ATOM 1576 N N . ASP A 1 189 ? 1.537 -32.121 -23.442 1.00 53.62 189 ASP A N 1
ATOM 1577 C CA . ASP A 1 189 ? 0.880 -32.784 -24.577 1.00 53.62 189 ASP A CA 1
ATOM 1578 C C . ASP A 1 189 ? 1.685 -33.986 -25.112 1.00 53.62 189 ASP A C 1
ATOM 1580 O O . ASP A 1 189 ? 1.114 -35.014 -25.491 1.00 53.62 189 ASP A O 1
ATOM 1584 N N . GLU A 1 190 ? 3.022 -33.915 -25.122 1.00 56.25 190 GLU A N 1
ATOM 1585 C CA . GLU A 1 190 ? 3.873 -35.053 -25.505 1.00 56.25 190 GLU A CA 1
ATOM 1586 C C . GLU A 1 190 ? 3.840 -36.193 -24.479 1.00 56.25 190 GLU A C 1
ATOM 1588 O O . GLU A 1 190 ? 3.805 -37.365 -24.864 1.00 56.25 190 GLU A O 1
ATOM 1593 N N . LYS A 1 191 ? 3.792 -35.882 -23.177 1.00 56.75 191 LYS A N 1
ATOM 1594 C CA . LYS A 1 191 ? 3.651 -36.902 -22.124 1.00 56.75 191 LYS A CA 1
ATOM 1595 C C . LYS A 1 191 ? 2.282 -37.576 -22.159 1.00 56.75 191 LYS A C 1
ATOM 1597 O O . LYS A 1 191 ? 2.195 -38.783 -21.924 1.00 56.75 191 LYS A O 1
ATOM 1602 N N . GLU A 1 192 ? 1.230 -36.839 -22.504 1.00 55.41 192 GLU A N 1
ATOM 1603 C CA . GLU A 1 192 ? -0.113 -37.398 -22.650 1.00 55.41 192 GLU A CA 1
ATOM 1604 C C . GLU A 1 192 ? -0.202 -38.323 -23.877 1.00 55.41 192 GLU A C 1
ATOM 1606 O O . GLU A 1 192 ? -0.702 -39.447 -23.760 1.00 55.41 192 GLU A O 1
ATOM 1611 N N . LYS A 1 193 ? 0.415 -37.940 -25.008 1.00 55.69 193 LYS A N 1
ATOM 1612 C CA . LYS A 1 193 ? 0.545 -38.790 -26.209 1.00 55.69 193 LYS A CA 1
ATOM 1613 C C . LYS A 1 193 ? 1.386 -40.049 -25.976 1.00 55.69 193 LYS A C 1
ATOM 1615 O O . LYS A 1 193 ? 1.033 -41.113 -26.486 1.00 55.69 193 LYS A O 1
ATOM 1620 N N . LEU A 1 194 ? 2.454 -39.974 -25.178 1.00 53.81 194 LEU A N 1
ATOM 1621 C CA . LEU A 1 194 ? 3.267 -41.150 -24.838 1.00 53.81 194 LEU A CA 1
ATOM 1622 C C . LEU A 1 194 ? 2.523 -42.115 -23.896 1.00 53.81 194 LEU A C 1
ATOM 1624 O O . LEU A 1 194 ? 2.684 -43.328 -24.013 1.00 53.81 194 LEU A O 1
ATOM 1628 N N . SER A 1 195 ? 1.652 -41.606 -23.014 1.00 53.34 195 SER A N 1
ATOM 1629 C CA . SER A 1 195 ? 0.820 -42.444 -22.134 1.00 53.34 195 SER A CA 1
ATOM 1630 C C . SER A 1 195 ? -0.283 -43.210 -22.883 1.00 53.34 195 SER A C 1
ATOM 1632 O O . SER A 1 195 ? -0.681 -44.297 -22.460 1.00 53.34 195 SER A O 1
ATOM 1634 N N . GLN A 1 196 ? -0.744 -42.680 -24.021 1.00 52.03 196 GLN A N 1
ATOM 1635 C CA . GLN A 1 196 ? -1.778 -43.302 -24.856 1.00 52.03 196 GLN A CA 1
ATOM 1636 C C . GLN A 1 196 ? -1.218 -44.360 -25.826 1.00 52.03 196 GLN A C 1
ATOM 1638 O O . GLN A 1 196 ? -1.968 -45.224 -26.274 1.00 52.03 196 GLN A O 1
ATOM 1643 N N . SER A 1 197 ? 0.094 -44.357 -26.097 1.00 48.81 197 SER A N 1
ATOM 1644 C CA . SER A 1 197 ? 0.751 -45.333 -26.985 1.00 48.81 197 SER A CA 1
ATOM 1645 C C . SER A 1 197 ? 1.113 -46.661 -26.290 1.00 48.81 197 SER A C 1
ATOM 1647 O O . SER A 1 197 ? 1.265 -47.693 -26.938 1.00 48.81 197 SER A O 1
ATOM 1649 N N . THR A 1 198 ? 1.174 -46.696 -24.953 1.00 47.97 198 THR A N 1
ATOM 1650 C CA . THR A 1 198 ? 1.613 -47.889 -24.190 1.00 47.97 198 THR A CA 1
ATOM 1651 C C . THR A 1 198 ? 0.464 -48.832 -23.794 1.00 47.97 198 THR A C 1
ATOM 1653 O O . THR A 1 198 ? 0.644 -49.744 -22.991 1.00 47.97 198 THR A O 1
ATOM 1656 N N . LYS A 1 199 ? -0.743 -48.660 -24.348 1.00 52.69 199 LYS A N 1
ATOM 1657 C CA . LYS A 1 199 ? -1.938 -49.427 -23.949 1.00 52.69 199 LYS A CA 1
ATOM 1658 C C . LYS A 1 199 ? -2.340 -50.537 -24.931 1.00 52.69 199 LYS A C 1
ATOM 1660 O O . LYS A 1 199 ? -3.526 -50.741 -25.142 1.00 52.69 199 LYS A O 1
ATOM 1665 N N . VAL A 1 200 ? -1.395 -51.284 -25.513 1.00 51.94 200 VAL A N 1
ATOM 1666 C CA . VAL A 1 200 ? -1.710 -52.518 -26.271 1.00 51.94 200 VAL A CA 1
ATOM 1667 C C . VAL A 1 200 ? -0.599 -53.562 -26.126 1.00 51.94 200 VAL A C 1
ATOM 1669 O O . VAL A 1 200 ? 0.209 -53.726 -27.028 1.00 51.94 200 VAL A O 1
ATOM 1672 N N . ILE A 1 201 ? -0.575 -54.310 -25.019 1.00 40.41 201 ILE A N 1
ATOM 1673 C CA . ILE A 1 201 ? -0.109 -55.709 -25.019 1.00 40.41 201 ILE A CA 1
ATOM 1674 C C . ILE A 1 201 ? -1.000 -56.474 -24.034 1.00 40.41 201 ILE A C 1
ATOM 1676 O O . ILE A 1 201 ? -0.800 -56.422 -22.822 1.00 40.41 201 ILE A O 1
ATOM 1680 N N . GLN A 1 202 ? -2.028 -57.150 -24.551 1.00 47.31 202 GLN A N 1
ATOM 1681 C CA . GLN A 1 202 ? -2.724 -58.192 -23.794 1.00 47.31 202 GLN A CA 1
ATOM 1682 C C . GLN A 1 202 ? -1.855 -59.461 -23.812 1.00 47.31 202 GLN A C 1
ATOM 1684 O O . GLN A 1 202 ? -1.362 -59.826 -24.882 1.00 47.31 202 GLN A O 1
ATOM 1689 N N . PRO A 1 203 ? -1.643 -60.145 -22.675 1.00 40.91 203 PRO A N 1
ATOM 1690 C CA . PRO A 1 203 ? -0.932 -61.417 -22.668 1.00 40.91 203 PRO A CA 1
ATOM 1691 C C . PRO A 1 203 ? -1.794 -62.524 -23.308 1.00 40.91 203 PRO A C 1
ATOM 1693 O O . PRO A 1 203 ? -3.022 -62.489 -23.184 1.00 40.91 203 PRO A O 1
ATOM 1696 N N . PRO A 1 204 ? -1.181 -63.515 -23.983 1.00 37.81 204 PRO A N 1
ATOM 1697 C CA . PRO A 1 204 ? -1.912 -64.578 -24.658 1.00 37.81 204 PRO A CA 1
ATOM 1698 C C . PRO A 1 204 ? -2.645 -65.476 -23.654 1.00 37.81 204 PRO A C 1
ATOM 1700 O O . PRO A 1 204 ? -2.094 -65.931 -22.651 1.00 37.81 204 PRO A O 1
ATOM 1703 N N . THR A 1 205 ? -3.913 -65.728 -23.958 1.00 37.06 205 THR A N 1
ATOM 1704 C CA . THR A 1 205 ? -4.834 -66.593 -23.228 1.00 37.06 205 THR A CA 1
ATOM 1705 C C . THR A 1 205 ? -4.446 -68.064 -23.386 1.00 37.06 205 THR A C 1
ATOM 1707 O O . THR A 1 205 ? -4.501 -68.626 -24.476 1.00 37.06 205 THR A O 1
ATOM 1710 N N . ILE A 1 206 ? -4.085 -68.714 -22.276 1.00 40.12 206 ILE A N 1
ATOM 1711 C CA . ILE A 1 206 ? -3.950 -70.174 -22.200 1.00 40.12 206 ILE A CA 1
ATOM 1712 C C . ILE A 1 206 ? -5.334 -70.769 -21.916 1.00 40.12 206 ILE A C 1
ATOM 1714 O O . ILE A 1 206 ? -6.006 -70.414 -20.946 1.00 40.12 206 ILE A O 1
ATOM 1718 N N . SER A 1 207 ? -5.759 -71.670 -22.798 1.00 37.28 207 SER A N 1
ATOM 1719 C CA . SER A 1 207 ? -7.011 -72.422 -22.754 1.00 37.28 207 SER A CA 1
ATOM 1720 C C . SER A 1 207 ? -7.119 -73.318 -21.515 1.00 37.28 207 SER A C 1
ATOM 1722 O O . SER A 1 207 ? -6.236 -74.135 -21.250 1.00 37.28 207 SER A O 1
ATOM 1724 N N . LYS A 1 208 ? -8.247 -73.215 -20.802 1.00 41.56 208 LYS A N 1
ATOM 1725 C CA . LYS A 1 208 ? -8.689 -74.173 -19.773 1.00 41.56 208 LYS A CA 1
ATOM 1726 C C . LYS A 1 208 ? -9.057 -75.527 -20.398 1.00 41.56 208 LYS A C 1
ATOM 1728 O O . LYS A 1 208 ? -9.629 -75.530 -21.488 1.00 41.56 208 LYS A O 1
ATOM 1733 N N . PRO A 1 209 ? -8.940 -76.640 -19.653 1.00 39.09 209 PRO A N 1
ATOM 1734 C CA . PRO A 1 209 ? -9.902 -77.719 -19.730 1.00 39.09 209 PRO A CA 1
ATOM 1735 C C . PRO A 1 209 ? -10.900 -77.658 -18.566 1.00 39.09 209 PRO A C 1
ATOM 1737 O O . PRO A 1 209 ? -10.604 -77.259 -17.440 1.00 39.09 209 PRO A O 1
ATOM 1740 N N . ASP A 1 210 ? -12.106 -78.056 -18.927 1.00 43.91 210 ASP A N 1
ATOM 1741 C CA . ASP A 1 210 ? -13.353 -78.129 -18.184 1.00 43.91 210 ASP A CA 1
ATOM 1742 C C . ASP A 1 210 ? -13.326 -79.141 -17.019 1.00 43.91 210 ASP A C 1
ATOM 1744 O O . ASP A 1 210 ? -12.868 -80.275 -17.194 1.00 43.91 210 ASP 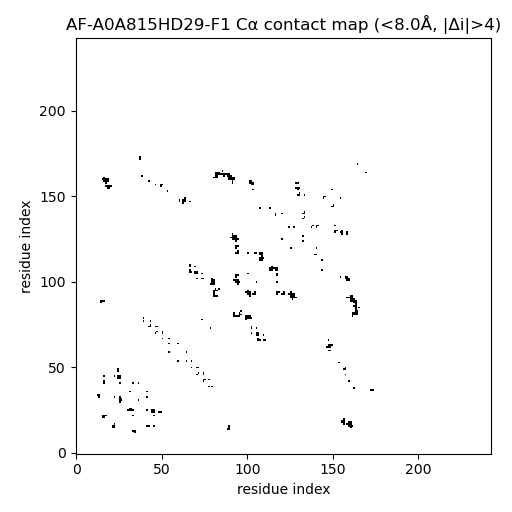A O 1
ATOM 1748 N N . ARG A 1 211 ? -13.865 -78.754 -15.849 1.00 38.91 211 ARG A N 1
ATOM 1749 C CA . ARG A 1 211 ? -14.650 -79.651 -14.977 1.00 38.91 211 ARG A CA 1
ATOM 1750 C C . ARG A 1 211 ? -15.322 -78.928 -13.800 1.00 38.91 211 ARG A C 1
ATOM 1752 O O . ARG A 1 211 ? -14.648 -78.450 -12.898 1.00 38.91 211 ARG A O 1
ATOM 1759 N N . ARG A 1 212 ? -16.655 -79.066 -13.783 1.00 34.50 212 ARG A N 1
ATOM 1760 C CA . ARG A 1 212 ? -17.585 -79.194 -12.636 1.00 34.50 212 ARG A CA 1
ATOM 1761 C C . ARG A 1 212 ? -17.788 -77.994 -11.688 1.00 34.50 212 ARG A C 1
ATOM 1763 O O . ARG A 1 212 ? -16.956 -77.677 -10.852 1.00 34.50 212 ARG A O 1
ATOM 1770 N N . GLN A 1 213 ? -19.003 -77.444 -11.769 1.00 39.78 213 GLN A N 1
ATOM 1771 C CA . GLN A 1 213 ? -19.788 -76.865 -10.662 1.00 39.78 213 GLN A CA 1
ATOM 1772 C C . GLN A 1 213 ? -20.123 -77.952 -9.601 1.00 39.78 213 GLN A C 1
ATOM 1774 O O . GLN A 1 213 ? -20.025 -79.129 -9.973 1.00 39.78 213 GLN A O 1
ATOM 1779 N N . PRO A 1 214 ? -20.546 -77.643 -8.345 1.00 51.91 214 PRO A N 1
ATOM 1780 C CA . PRO A 1 214 ? -21.484 -76.555 -8.013 1.00 51.91 214 PRO A CA 1
ATOM 1781 C C . PRO A 1 214 ? -21.354 -75.880 -6.621 1.00 51.91 214 PRO A C 1
ATOM 1783 O O . PRO A 1 214 ? -20.440 -76.159 -5.854 1.00 51.91 214 PRO A O 1
ATOM 1786 N N . GLU A 1 215 ? -22.346 -75.016 -6.361 1.00 34.75 215 GLU A N 1
ATOM 1787 C CA . GLU A 1 215 ? -22.916 -74.580 -5.068 1.00 34.75 215 GLU A CA 1
ATOM 1788 C C . GLU A 1 215 ? -22.549 -73.193 -4.505 1.00 34.75 215 GLU A C 1
ATOM 1790 O O . GLU A 1 215 ? -21.483 -72.944 -3.952 1.00 34.75 215 GLU A O 1
ATOM 1795 N N . GLU A 1 216 ? -23.530 -72.294 -4.671 1.00 41.66 216 GLU A N 1
ATOM 1796 C CA . GLU A 1 216 ? -24.189 -71.481 -3.638 1.00 41.66 216 GLU A CA 1
ATOM 1797 C C . GLU A 1 216 ? -23.394 -71.087 -2.379 1.00 41.66 216 GLU A C 1
ATOM 1799 O O . GLU A 1 216 ? -23.122 -71.907 -1.499 1.00 41.66 216 GLU A O 1
ATOM 1804 N N . ARG A 1 217 ? -23.276 -69.770 -2.160 1.00 38.16 217 ARG A N 1
ATOM 1805 C CA . ARG A 1 217 ? -24.082 -69.131 -1.110 1.00 38.16 217 ARG A CA 1
ATOM 1806 C C . ARG A 1 217 ? -24.098 -67.605 -1.195 1.00 38.16 217 ARG A C 1
ATOM 1808 O O . ARG A 1 217 ? -23.076 -66.938 -1.311 1.00 38.16 217 ARG A O 1
ATOM 1815 N N . ASP A 1 218 ? -25.332 -67.136 -1.122 1.00 41.00 218 ASP A N 1
ATOM 1816 C CA . ASP A 1 218 ? -25.827 -65.830 -0.712 1.00 41.00 218 ASP A CA 1
ATOM 1817 C C . ASP A 1 218 ? -25.199 -65.364 0.620 1.00 41.00 218 ASP A C 1
ATOM 1819 O O . ASP A 1 218 ? -24.809 -66.211 1.421 1.00 41.00 218 ASP A O 1
ATOM 1823 N N . ILE A 1 219 ? -25.119 -64.046 0.848 1.00 41.34 219 ILE A N 1
ATOM 1824 C CA . ILE A 1 219 ? -25.481 -63.326 2.091 1.00 41.34 219 ILE A CA 1
ATOM 1825 C C . ILE A 1 219 ? -25.188 -61.825 1.886 1.00 41.34 219 ILE A C 1
ATOM 1827 O O . ILE A 1 219 ? -24.057 -61.338 1.899 1.00 41.34 219 ILE A O 1
ATOM 1831 N N . SER A 1 220 ? -26.294 -61.108 1.726 1.00 35.69 220 SER A N 1
ATOM 1832 C CA . SER A 1 220 ? -26.550 -59.696 2.017 1.00 35.69 220 SER A CA 1
ATOM 1833 C C . SER A 1 220 ? -26.342 -59.339 3.496 1.00 35.69 220 SER A C 1
ATOM 1835 O O . SER A 1 220 ? -26.773 -60.114 4.345 1.00 35.69 220 SER A O 1
ATOM 1837 N N . SER A 1 221 ? -25.789 -58.153 3.807 1.00 42.28 221 SER A N 1
ATOM 1838 C CA . SER A 1 221 ? -26.255 -57.164 4.828 1.00 42.28 221 SER A CA 1
ATOM 1839 C C . SER A 1 221 ? -25.157 -56.107 5.095 1.00 42.28 221 SER A C 1
ATOM 1841 O O . SER A 1 221 ? -23.986 -56.454 5.178 1.00 42.28 221 SER A O 1
ATOM 1843 N N . LYS A 1 222 ? -25.422 -54.794 4.924 1.00 39.72 222 LYS A N 1
ATOM 1844 C CA . LYS A 1 222 ? -25.906 -53.792 5.924 1.00 39.72 222 LYS A CA 1
ATOM 1845 C C . LYS A 1 222 ? -24.945 -53.687 7.130 1.00 39.72 222 LYS A C 1
ATOM 1847 O O . LYS A 1 222 ? -24.549 -54.710 7.651 1.00 39.72 222 LYS A O 1
ATOM 1852 N N . GLU A 1 223 ? -24.454 -52.532 7.588 1.00 41.97 223 GLU A N 1
ATOM 1853 C CA . GLU A 1 223 ? -25.116 -51.323 8.131 1.00 41.97 223 GLU A CA 1
ATOM 1854 C C . GLU A 1 223 ? -24.066 -50.177 8.175 1.00 41.97 223 GLU A C 1
ATOM 1856 O O . GLU A 1 223 ? -22.899 -50.416 8.461 1.00 41.97 223 GLU A O 1
ATOM 1861 N N . GLN A 1 224 ? -24.317 -48.959 7.680 1.00 39.22 224 GLN A N 1
ATOM 1862 C CA . GLN A 1 224 ? -24.862 -47.788 8.397 1.00 39.22 224 GLN A CA 1
ATOM 1863 C C . GLN A 1 224 ? -24.426 -47.620 9.865 1.00 39.22 224 GLN A C 1
ATOM 1865 O O . GLN A 1 224 ? -24.952 -48.270 10.757 1.00 39.22 224 GLN A O 1
ATOM 1870 N N . PHE A 1 225 ? -23.559 -46.630 10.116 1.00 35.66 225 PHE A N 1
ATOM 1871 C CA . PHE A 1 225 ? -23.397 -46.003 11.428 1.00 35.66 225 PHE A CA 1
ATOM 1872 C C . PHE A 1 225 ? -23.630 -44.496 11.294 1.00 35.66 225 PHE A C 1
ATOM 1874 O O . PHE A 1 225 ? -22.933 -43.798 10.558 1.00 35.66 225 PHE A O 1
ATOM 1881 N N . GLN A 1 226 ? -24.644 -44.012 12.003 1.00 41.75 226 GLN A N 1
ATOM 1882 C CA . GLN A 1 226 ? -24.987 -42.608 12.169 1.00 41.75 226 GLN A CA 1
ATOM 1883 C C . 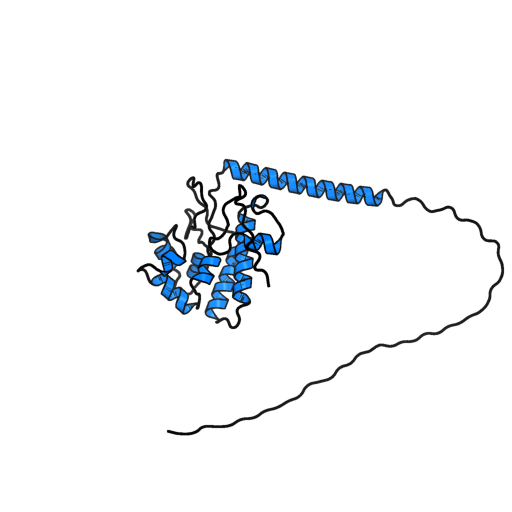GLN A 1 226 ? -25.084 -42.382 13.678 1.00 41.75 226 GLN A C 1
ATOM 1885 O O . GLN A 1 226 ? -25.847 -43.074 14.346 1.00 41.75 226 GLN A O 1
ATOM 1890 N N . VAL A 1 227 ? -24.321 -41.434 14.221 1.00 41.69 227 VAL A N 1
ATOM 1891 C CA . VAL A 1 227 ? -24.494 -40.962 15.602 1.00 41.69 227 VAL A CA 1
ATOM 1892 C C . VAL A 1 227 ? -24.674 -39.449 15.566 1.00 41.69 227 VAL A C 1
ATOM 1894 O O . VAL A 1 227 ? -23.759 -38.699 15.236 1.00 41.69 227 VAL A O 1
ATOM 1897 N N . LYS A 1 228 ? -25.906 -39.036 15.872 1.00 44.56 228 LYS A N 1
ATOM 1898 C CA . LYS A 1 228 ? -26.285 -37.722 16.404 1.00 44.56 228 LYS A CA 1
ATOM 1899 C C . LYS A 1 228 ? -26.084 -37.728 17.923 1.00 44.56 228 LYS A C 1
ATOM 1901 O O . LYS A 1 228 ? -26.217 -38.790 18.524 1.00 44.56 228 LYS A O 1
ATOM 1906 N N . ASN A 1 229 ? -25.859 -36.547 18.508 1.00 37.28 229 ASN A N 1
ATOM 1907 C CA . ASN A 1 229 ? -26.595 -35.956 19.653 1.00 37.28 229 ASN A CA 1
ATOM 1908 C C . ASN A 1 229 ? -25.814 -34.719 20.158 1.00 37.28 229 ASN A C 1
ATOM 1910 O O . ASN A 1 229 ? -24.609 -34.813 20.359 1.00 37.28 229 ASN A O 1
ATOM 1914 N N . ASN A 1 230 ? -26.391 -33.511 20.044 1.00 35.91 230 ASN A N 1
ATOM 1915 C CA . ASN A 1 230 ? -27.150 -32.735 21.062 1.00 35.91 230 ASN A CA 1
ATOM 1916 C C . ASN A 1 230 ? -26.243 -32.196 22.194 1.00 35.91 230 ASN A C 1
ATOM 1918 O O . ASN A 1 230 ? -25.558 -32.992 22.817 1.00 35.91 230 ASN A O 1
ATOM 1922 N N . SER A 1 231 ? -26.051 -30.882 22.397 1.00 41.38 231 SER A N 1
ATOM 1923 C CA . SER A 1 231 ? -26.966 -29.766 22.761 1.00 41.38 231 SER A CA 1
ATOM 1924 C C . SER A 1 231 ? -27.207 -29.636 24.276 1.00 41.38 231 SER A C 1
ATOM 1926 O O . SER A 1 231 ? -27.285 -30.658 24.954 1.00 41.38 231 SER A O 1
ATOM 1928 N N . LEU A 1 232 ? -27.457 -28.379 24.696 1.00 40.53 232 LEU A N 1
ATOM 1929 C CA . LEU A 1 232 ? -27.925 -27.845 25.999 1.00 40.53 232 LEU A CA 1
ATOM 1930 C C . LEU A 1 232 ? -26.799 -27.506 26.999 1.00 40.53 232 LEU A C 1
ATOM 1932 O O . LEU A 1 232 ? -25.825 -28.249 27.065 1.00 40.53 232 LEU A O 1
ATOM 1936 N N . ASP A 1 233 ? -26.818 -26.488 27.867 1.00 44.69 233 ASP A N 1
ATOM 1937 C CA . ASP A 1 233 ? -27.551 -25.227 28.182 1.00 44.69 233 ASP A CA 1
ATOM 1938 C C . ASP A 1 233 ? -26.802 -24.694 29.457 1.00 44.69 233 ASP A C 1
ATOM 1940 O O . ASP A 1 233 ? -26.084 -25.476 30.082 1.00 44.69 233 ASP A O 1
ATOM 1944 N N . GLU A 1 234 ? -26.682 -23.416 29.854 1.00 41.16 234 GLU A N 1
ATOM 1945 C CA . GLU A 1 234 ? -27.610 -22.497 30.571 1.00 41.16 234 GLU A CA 1
ATOM 1946 C C . GLU A 1 234 ? -26.684 -21.480 31.330 1.00 41.16 234 GLU A C 1
ATOM 1948 O O . GLU A 1 234 ? -25.566 -21.852 31.692 1.00 41.16 234 GLU A O 1
ATOM 1953 N N . GLU A 1 235 ? -26.916 -20.152 31.299 1.00 46.28 235 GLU A N 1
ATOM 1954 C CA . GLU A 1 235 ? -27.385 -19.248 32.402 1.00 46.28 235 GLU A CA 1
ATOM 1955 C C . GLU A 1 235 ? -26.567 -19.282 33.737 1.00 46.28 235 GLU A C 1
ATOM 1957 O O . GLU A 1 235 ? -26.065 -20.318 34.131 1.00 46.28 235 GLU A O 1
ATOM 1962 N N . GLU A 1 236 ? -26.310 -18.230 34.539 1.00 44.03 236 GLU A N 1
ATOM 1963 C CA . GLU A 1 236 ? -27.046 -17.001 34.871 1.00 44.03 236 GLU A CA 1
ATOM 1964 C C . GLU A 1 236 ? -26.177 -15.995 35.712 1.00 44.03 236 GLU A C 1
ATOM 1966 O O . GLU A 1 236 ? -25.331 -16.397 36.504 1.00 44.03 236 GLU A O 1
ATOM 1971 N N . LYS A 1 237 ? -26.442 -14.685 35.524 1.00 44.78 237 LYS A N 1
ATOM 1972 C CA . LYS A 1 237 ? -26.459 -13.468 36.405 1.00 44.78 237 LYS A CA 1
ATOM 1973 C C . LYS A 1 237 ? -25.584 -13.224 37.672 1.00 44.78 237 LYS A C 1
ATOM 1975 O O . LYS A 1 237 ? -25.380 -14.087 38.513 1.00 44.78 237 LYS A O 1
ATOM 1980 N N . SER A 1 238 ? -25.392 -11.899 37.904 1.00 41.22 238 SER A N 1
ATOM 1981 C CA . SER A 1 238 ? -25.463 -11.122 39.185 1.00 41.22 238 SER A CA 1
ATOM 1982 C C . SER A 1 238 ? -24.122 -10.555 39.704 1.00 41.22 238 SER A C 1
ATOM 1984 O O . SER A 1 238 ? -23.129 -11.261 39.660 1.00 41.22 238 SER A O 1
ATOM 1986 N N . SER A 1 239 ? -23.943 -9.364 40.300 1.00 46.78 239 SER A N 1
ATOM 1987 C CA . SER A 1 239 ? -24.651 -8.076 40.443 1.00 46.78 239 SER A CA 1
ATOM 1988 C C . SER A 1 239 ? -23.684 -7.074 41.117 1.00 46.78 239 SER A C 1
ATOM 1990 O O . SER A 1 239 ? -22.821 -7.467 41.893 1.00 46.78 239 SER A O 1
ATOM 1992 N N . GLN A 1 240 ? -23.872 -5.789 40.803 1.00 49.78 240 GLN A N 1
ATOM 1993 C CA . GLN A 1 240 ? -23.625 -4.542 41.560 1.00 49.78 240 GLN A CA 1
ATOM 1994 C C . GLN A 1 240 ? -22.972 -4.572 42.966 1.00 49.78 240 GLN A C 1
ATOM 1996 O O . GLN A 1 240 ? -23.429 -5.282 43.855 1.00 49.78 240 GLN A O 1
ATOM 2001 N N . SER A 1 241 ? -22.070 -3.607 43.229 1.00 52.91 241 SER A N 1
ATOM 2002 C CA . SER A 1 241 ? -21.931 -2.968 44.555 1.00 52.91 241 SER A CA 1
ATOM 2003 C C . SER A 1 241 ? -21.240 -1.588 44.509 1.00 52.91 241 SER A C 1
ATOM 2005 O O . SER A 1 241 ? -20.051 -1.478 44.243 1.00 52.91 241 SER A O 1
ATOM 2007 N N . THR A 1 242 ? -22.060 -0.564 44.762 1.00 57.19 242 THR A N 1
ATOM 2008 C CA . THR A 1 242 ? -21.888 0.706 45.507 1.00 57.19 242 THR A CA 1
ATOM 2009 C C . THR A 1 242 ? -20.565 1.488 45.651 1.00 57.19 242 THR A C 1
ATOM 2011 O O . THR A 1 242 ? -19.552 0.957 46.094 1.00 57.19 242 THR A O 1
ATOM 2014 N N . LYS A 1 243 ? -20.790 2.818 45.586 1.00 52.62 243 LYS A N 1
ATOM 2015 C CA . LYS A 1 243 ? -20.089 3.996 46.150 1.00 52.62 243 LYS A CA 1
ATOM 2016 C C . LYS A 1 243 ? -19.057 4.709 45.285 1.00 52.62 243 LYS A C 1
ATOM 2018 O O . LYS A 1 24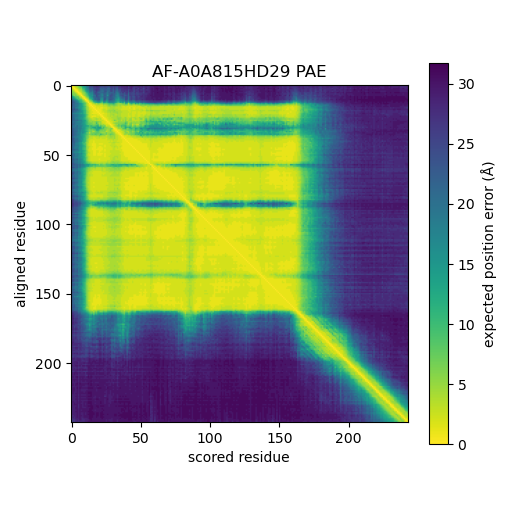3 ? -18.046 4.093 44.907 1.00 52.62 243 LYS A O 1
#

Secondary structure (DSSP, 8-state):
-----------S-PPPS-TTTTTHHHHHHH---TTSS-HHHHHHHHHHHHHHHHHTSSS--HHHHHHHHHHHHHHHHT----B-S--SS-B--SB-TT-PBPHHHHHHHHSTT-TTHHHHHHHHHTT--HHHHHTSS-THHHHHHHHTT--HHHHHHH---B-B--HHHHHHHHHHHHHHHHHHHHHHHHHHHHHHHT---PPPPPPPPP---------------------------------

pLDDT: mean 75.26, std 23.96, range [32.22, 98.81]

Foldseek 3Di:
DDDPPPPPDPDVAAWAFADQCGQVLCCVPPVDGPVLDDPLVSLLSLLVVLLVVVVPPPDFDPLLVQLSVQSVVLSVVSQAAADPDDDPHFFFFQAHPVRHGASLLRSQCPRPPRVCVSVVCCVPAGGHALVVSCPDPDCSSVVSCVVSVHDSSSVSSSTTTYHHDPVVVVVVSVVVSVVVVVVVVVVVVVVVVVVVVPPDDDDDDDDDDDDDDDDDDDDDDDDDDDDDDDDDYDDDDDDDDDD

Organism: NCBI:txid1234261

Solvent-accessible surface area (backbone atoms only — not comparable to full-atom values): 15293 Å² total; per-residue (Å²): 136,85,82,79,80,74,78,79,74,86,62,100,64,77,76,54,46,19,90,75,62,41,54,52,45,43,50,76,73,65,73,48,62,78,82,82,51,57,70,69,56,54,55,33,48,37,45,55,45,48,50,52,58,57,69,68,52,74,87,70,54,72,55,36,51,52,39,51,50,45,43,52,52,46,48,72,67,67,68,69,43,61,48,94,59,97,46,100,56,62,44,34,49,36,51,26,96,86,69,34,38,21,62,60,33,44,27,40,42,71,35,90,95,33,55,67,47,40,62,62,48,33,78,79,39,31,66,49,54,54,60,58,50,60,71,40,94,58,56,67,61,49,53,52,26,64,71,34,70,52,53,61,67,61,52,32,54,51,37,51,37,35,59,44,69,51,70,76,54,52,57,53,51,54,50,49,55,50,50,54,53,51,52,52,52,54,53,50,54,50,54,53,54,56,63,65,67,73,77,80,79,82,80,85,83,80,83,81,84,90,82,83,84,88,84,88,81,90,85,89,79,88,80,92,88,85,85,86,82,84,86,91,86,81,91,83,88,88,81,90,83,87,135